Protein AF-A0A377CY24-F1 (afdb_monomer_lite)

Secondary structure (DSSP, 8-state):
--SHHHHHHHHHHHHHHHHHHHHHHHHHHHHHHHHHHHHHHHIIIIIHHHHHHHHHHHHHHTT---PPPP--TT-HHHHHHHHHHHHHHHHHHHHHHHHHHHHHHHHHHHHHHHHHHHHHHHHHHHHHHHHHHHHHHHHHHHHHHHHHHHHHHHHHHHHHT-GGGGGGHHHHHHHHHHHHHHHHHHHHHHHHHHHHTTSTT-----EEE-HHHHHHHHHHHHHHHHTTSS--------TTS-S-EEE----TT----------------PPPPP-

Sequence (275 aa):
MSCAISTGWHIWKKASARGQYSLLLLGIVSLCALILILWRVVYRSVTRPLAEQTQVLQRLLDGDIDSPFPETAGVRELDTIGRLMDAFRSSVHALNRHREQLAAQVKARTAELQELVIEHRQARAEAEKASQAKSAFLAAMSHEIRTPLYGILGTAQLLADNPALNAQRDDLRAITDSGESLLTILNDILDYSAIEAGGKNVSVSDEPFEPRPLLESTLQLMSGRVKGRPIRLATEIADDVPTALMGDPRPYSSGHYQPVEQRPAFHRRRVHYPA

pLDDT: mean 76.01, std 17.25, range [31.92, 98.0]

Foldseek 3Di:
DPPVVVVVVVVVVVVVVVVVVVVVVVVVVVVVVVVVVVCVCCCVPPVVVVVVVVVVVVCVVVVVLPDDDPPDPDDPVVVVVNVVSVVVSVVVVVVVVVVVVVVVVCVVVVVVVVVVVVVVVVVVVVVLVVLVVVLVVLVVVLVVVVVVLVVQLVVLVVLLPDPVCPVCNVVSVVSNVVSLVVNQVSVVVNVVSCVVNVVPPVDKAFDKDAVVVLVVVVVVVCVVVCVPPPDDDDDDDDPPDDRIDTTRSDDPRDDDDDDDDDDDDDDDDDDDDDD

Radius of gyration: 56.83 Å; chains: 1; bounding box: 126×52×156 Å

Organism: Escherichia coli (NCBI:txid562)

Structure (mmCIF, N/CA/C/O backbone):
data_AF-A0A377CY24-F1
#
_entry.id   AF-A0A377CY24-F1
#
loop_
_atom_site.group_PDB
_atom_site.id
_atom_site.type_symbol
_atom_site.label_atom_id
_atom_site.label_alt_id
_atom_site.label_comp_id
_atom_site.label_asym_id
_atom_site.label_entity_id
_atom_site.label_seq_id
_atom_site.pdbx_PDB_ins_code
_atom_site.Cartn_x
_atom_site.Cartn_y
_atom_site.Cartn_z
_atom_site.occupancy
_atom_site.B_iso_or_equiv
_atom_site.auth_seq_id
_atom_site.auth_comp_id
_atom_site.auth_asym_id
_atom_site.auth_atom_id
_atom_site.pdbx_PDB_model_num
ATOM 1 N N . MET A 1 1 ? 81.783 -40.573 -105.668 1.00 49.47 1 MET A N 1
ATOM 2 C CA . MET A 1 1 ? 81.007 -39.310 -105.747 1.00 49.47 1 MET A CA 1
ATOM 3 C C . MET A 1 1 ? 79.847 -39.226 -104.730 1.00 49.47 1 MET A C 1
ATOM 5 O O . MET A 1 1 ? 78.989 -38.376 -104.897 1.00 49.47 1 MET A O 1
ATOM 9 N N . SER A 1 2 ? 79.838 -40.003 -103.628 1.00 51.66 2 SER A N 1
ATOM 10 C CA . SER A 1 2 ? 78.723 -39.998 -102.645 1.00 51.66 2 SER A CA 1
ATOM 11 C C . SER A 1 2 ? 78.936 -39.148 -101.380 1.00 51.66 2 SER A C 1
ATOM 13 O O . SER A 1 2 ? 78.030 -39.056 -100.562 1.00 51.66 2 SER A O 1
ATOM 15 N N . CYS A 1 3 ? 80.096 -38.508 -101.185 1.00 53.47 3 CYS A N 1
ATOM 16 C CA . CYS A 1 3 ? 80.397 -37.810 -99.922 1.00 53.47 3 CYS A CA 1
ATOM 17 C C . CYS A 1 3 ? 79.882 -36.350 -99.872 1.00 53.47 3 CYS A C 1
ATOM 19 O O . CYS A 1 3 ? 79.531 -35.854 -98.807 1.00 53.47 3 CYS A O 1
ATOM 21 N N . ALA A 1 4 ? 79.751 -35.666 -101.018 1.00 55.91 4 ALA A N 1
ATOM 22 C CA . ALA A 1 4 ? 79.416 -34.233 -101.066 1.00 55.91 4 ALA A CA 1
ATOM 23 C C . ALA A 1 4 ? 77.917 -33.900 -100.882 1.00 55.91 4 ALA A C 1
ATOM 25 O O . ALA A 1 4 ? 77.571 -32.766 -100.567 1.00 55.91 4 ALA A O 1
ATOM 26 N N . ILE A 1 5 ? 77.015 -34.874 -101.048 1.00 56.84 5 ILE A N 1
ATOM 27 C CA . ILE A 1 5 ? 75.557 -34.655 -100.956 1.00 56.84 5 ILE A CA 1
ATOM 28 C C . ILE A 1 5 ? 75.068 -34.735 -99.492 1.00 56.84 5 ILE A C 1
ATOM 30 O O . ILE A 1 5 ? 74.112 -34.063 -99.108 1.00 56.84 5 ILE A O 1
ATOM 34 N N . SER A 1 6 ? 75.771 -35.486 -98.638 1.00 56.78 6 SER A N 1
ATOM 35 C CA . SER A 1 6 ? 75.432 -35.665 -97.216 1.00 56.78 6 SER A CA 1
ATOM 36 C C . SER A 1 6 ? 75.630 -34.385 -96.386 1.00 56.78 6 SER A C 1
ATOM 38 O O . SER A 1 6 ? 74.784 -34.012 -95.567 1.00 56.78 6 SER A O 1
ATOM 40 N N . THR A 1 7 ? 76.709 -33.641 -96.635 1.00 58.41 7 THR A N 1
ATOM 41 C CA . THR A 1 7 ? 77.035 -32.413 -95.892 1.00 58.41 7 THR A CA 1
ATOM 42 C C . THR A 1 7 ? 76.089 -31.254 -96.214 1.00 58.41 7 THR A C 1
ATOM 44 O O . THR A 1 7 ? 75.716 -30.511 -95.303 1.00 58.41 7 THR A O 1
ATOM 47 N N . GLY A 1 8 ? 75.615 -31.135 -97.460 1.00 58.34 8 GLY A N 1
ATOM 48 C CA . GLY A 1 8 ? 74.622 -30.126 -97.856 1.00 58.34 8 GLY A CA 1
ATOM 49 C C . GLY A 1 8 ? 73.272 -30.293 -97.146 1.00 58.34 8 GLY A C 1
ATOM 50 O O . GLY A 1 8 ? 72.694 -29.314 -96.668 1.00 58.34 8 GLY A O 1
ATOM 51 N N . TRP A 1 9 ? 72.816 -31.539 -96.973 1.00 58.41 9 TRP A N 1
ATOM 52 C CA . TRP A 1 9 ? 71.572 -31.860 -96.260 1.00 58.41 9 TRP A CA 1
ATOM 53 C C . TRP A 1 9 ? 71.638 -31.490 -94.766 1.00 58.41 9 TRP A C 1
ATOM 55 O O . TRP A 1 9 ? 70.668 -30.989 -94.188 1.00 58.41 9 TRP A O 1
ATOM 65 N N . HIS A 1 10 ? 72.795 -31.676 -94.124 1.00 60.88 10 HIS A N 1
ATOM 66 C CA . HIS A 1 10 ? 72.995 -31.307 -92.718 1.00 60.88 10 HIS A CA 1
ATOM 67 C C . HIS A 1 10 ? 73.044 -29.789 -92.481 1.00 60.88 10 HIS A C 1
ATOM 69 O O . HIS A 1 10 ? 72.600 -29.326 -91.426 1.00 60.88 10 HIS A O 1
ATOM 75 N N . ILE A 1 11 ? 73.542 -29.005 -93.441 1.00 63.22 11 ILE A N 1
ATOM 76 C CA . ILE A 1 11 ? 73.586 -27.536 -93.345 1.00 63.22 11 ILE A CA 1
ATOM 77 C C . ILE A 1 11 ? 72.181 -26.944 -93.536 1.00 63.22 11 ILE A C 1
ATOM 79 O O . ILE A 1 11 ? 71.775 -26.086 -92.750 1.00 63.22 11 ILE A O 1
ATOM 83 N N . TRP A 1 12 ? 71.399 -27.469 -94.486 1.00 60.62 12 TRP A N 1
ATOM 84 C CA . TRP A 1 12 ? 70.001 -27.068 -94.696 1.00 60.62 12 TRP A CA 1
ATOM 85 C C . TRP A 1 12 ? 69.102 -27.385 -93.491 1.00 60.62 12 TRP A C 1
ATOM 87 O O . TRP A 1 12 ? 68.337 -26.523 -93.052 1.00 60.62 12 TRP A O 1
ATOM 97 N N . LYS A 1 13 ? 69.257 -28.562 -92.863 1.00 63.78 13 LYS A N 1
ATOM 98 C CA . LYS A 1 13 ? 68.549 -28.888 -91.609 1.00 63.78 13 LYS A CA 1
ATOM 99 C C . LYS A 1 13 ? 68.923 -27.953 -90.453 1.00 63.78 13 LYS A C 1
ATOM 101 O O . LYS A 1 13 ? 68.047 -27.532 -89.702 1.00 63.78 13 LYS A O 1
ATOM 106 N N . LYS A 1 14 ? 70.204 -27.589 -90.312 1.00 64.44 14 LYS A N 1
ATOM 107 C CA . LYS A 1 14 ? 70.659 -26.658 -89.260 1.00 64.44 14 LYS A CA 1
ATOM 108 C C . LYS A 1 14 ? 70.181 -25.220 -89.492 1.00 64.44 14 LYS A C 1
ATOM 110 O O . LYS A 1 14 ? 69.932 -24.520 -88.514 1.00 64.44 14 LYS A O 1
ATOM 115 N N . ALA A 1 15 ? 70.049 -24.779 -90.742 1.00 66.00 15 ALA A N 1
ATOM 116 C CA . ALA A 1 15 ? 69.530 -23.451 -91.076 1.00 66.00 15 ALA A CA 1
ATOM 117 C C . ALA A 1 15 ? 68.015 -23.345 -90.819 1.00 66.00 15 ALA A C 1
ATOM 119 O O . ALA A 1 15 ? 67.573 -22.406 -90.158 1.00 66.00 15 ALA A O 1
ATOM 120 N N . SER A 1 16 ? 67.239 -24.352 -91.240 1.00 68.75 16 SER A N 1
ATOM 121 C CA . SER A 1 16 ? 65.793 -24.426 -90.978 1.00 68.75 16 SER A CA 1
ATOM 122 C C . SER A 1 16 ? 65.472 -24.508 -89.482 1.00 68.75 16 SER A C 1
ATOM 124 O O . SER A 1 16 ? 64.524 -23.875 -89.025 1.00 68.75 16 SER A O 1
ATOM 126 N N . ALA A 1 17 ? 66.275 -25.242 -88.703 1.00 71.75 17 ALA A N 1
ATOM 127 C CA . ALA A 1 17 ? 66.073 -25.360 -87.260 1.00 71.75 17 ALA A CA 1
ATOM 128 C C . ALA A 1 17 ? 66.220 -24.006 -86.543 1.00 71.75 17 ALA A C 1
ATOM 130 O O . ALA A 1 17 ? 65.400 -23.668 -85.694 1.00 71.75 17 ALA A O 1
ATOM 131 N N . ARG A 1 18 ? 67.214 -23.184 -86.917 1.00 76.00 18 ARG A N 1
ATOM 132 C CA . ARG A 1 18 ? 67.414 -21.854 -86.308 1.00 76.00 18 ARG A CA 1
ATOM 133 C C . ARG A 1 18 ? 66.247 -20.899 -86.572 1.00 76.00 18 ARG A C 1
ATOM 135 O O . ARG A 1 18 ? 65.855 -20.183 -85.658 1.00 76.00 18 ARG A O 1
ATOM 142 N N . GLY A 1 19 ? 65.684 -20.914 -87.784 1.00 80.31 19 GLY A N 1
ATOM 143 C CA . GLY A 1 19 ? 64.509 -20.100 -88.125 1.00 80.31 19 GLY A CA 1
ATOM 144 C C . GLY A 1 19 ? 63.239 -20.532 -87.386 1.00 80.31 19 GLY A C 1
ATOM 145 O O . GLY A 1 19 ? 62.392 -19.707 -87.055 1.00 80.31 19 GLY A O 1
ATOM 146 N N . GLN A 1 20 ? 63.121 -21.820 -87.061 1.00 85.81 20 GLN A N 1
ATOM 147 C CA . GLN A 1 20 ? 61.990 -22.329 -86.291 1.00 85.81 20 GLN A CA 1
ATOM 148 C C . GLN A 1 20 ? 62.068 -21.913 -84.812 1.00 85.81 20 GLN A C 1
ATOM 150 O O . GLN A 1 20 ? 61.053 -21.529 -84.233 1.00 85.81 20 GLN A O 1
ATOM 155 N N . TYR A 1 21 ? 63.265 -21.903 -84.211 1.00 86.69 21 TYR A N 1
ATOM 156 C CA . TYR A 1 21 ? 63.440 -21.437 -82.829 1.00 86.69 21 TYR A CA 1
ATOM 157 C C . TYR A 1 21 ? 63.160 -19.936 -82.656 1.00 86.69 21 TYR A C 1
ATOM 159 O O . TYR A 1 21 ? 62.596 -19.551 -81.633 1.00 86.69 21 TYR A O 1
ATOM 167 N N . SER A 1 22 ? 63.493 -19.085 -83.635 1.00 85.75 22 SER A N 1
ATOM 168 C CA . SER A 1 22 ? 63.216 -17.642 -83.538 1.00 85.75 22 SER A CA 1
ATOM 169 C C . SER A 1 22 ? 61.718 -17.316 -83.601 1.00 85.75 22 SER A C 1
ATOM 171 O O . SER A 1 22 ? 61.259 -16.455 -82.850 1.00 85.75 22 SER A O 1
ATOM 173 N N . LEU A 1 23 ? 60.941 -18.033 -84.422 1.00 89.62 23 LEU A N 1
ATOM 174 C CA . LEU A 1 23 ? 59.478 -17.890 -84.481 1.00 89.62 23 LEU A CA 1
ATOM 175 C C . LEU A 1 23 ? 58.801 -18.332 -83.178 1.00 89.62 23 LEU A C 1
ATOM 177 O O . LEU A 1 23 ? 57.914 -17.638 -82.680 1.00 89.62 23 LEU A O 1
ATOM 181 N N . LEU A 1 24 ? 59.247 -19.451 -82.598 1.00 92.38 24 LEU A N 1
ATOM 182 C CA . LEU A 1 24 ? 58.742 -19.920 -81.305 1.00 92.38 24 LEU A CA 1
ATOM 183 C C . LEU A 1 24 ? 59.054 -18.921 -80.185 1.00 92.38 24 LEU A C 1
ATOM 185 O O . LEU A 1 24 ? 58.180 -18.616 -79.377 1.00 92.38 24 LEU A O 1
ATOM 189 N N . LEU A 1 25 ? 60.269 -18.363 -80.166 1.00 92.00 25 LEU A N 1
ATOM 190 C CA . LEU A 1 25 ? 60.673 -17.382 -79.159 1.00 92.00 25 LEU A CA 1
ATOM 191 C C . LEU A 1 25 ? 59.833 -16.100 -79.257 1.00 92.00 25 LEU A C 1
ATOM 193 O O . LEU A 1 25 ? 59.343 -15.615 -78.239 1.00 92.00 25 LEU A O 1
ATOM 197 N N . LEU A 1 26 ? 59.593 -15.589 -80.468 1.00 94.25 26 LEU A N 1
ATOM 198 C CA . LEU A 1 26 ? 58.762 -14.399 -80.679 1.00 94.25 26 LEU A CA 1
ATOM 199 C C . LEU A 1 26 ? 57.293 -14.635 -80.285 1.00 94.25 26 LEU A C 1
ATOM 201 O O . LEU A 1 26 ? 56.678 -13.767 -79.663 1.00 94.25 26 LEU A O 1
ATOM 205 N N . GLY A 1 27 ? 56.755 -15.825 -80.574 1.00 93.44 27 GLY A N 1
ATOM 206 C CA . GLY A 1 27 ? 55.415 -16.227 -80.139 1.00 93.44 27 GLY A CA 1
ATOM 207 C C . GLY A 1 27 ? 55.278 -16.283 -78.615 1.00 93.44 27 GLY A C 1
ATOM 208 O O . GLY A 1 27 ? 54.319 -15.744 -78.063 1.00 93.44 27 GLY A O 1
ATOM 209 N N . ILE A 1 28 ? 56.268 -16.856 -77.923 1.00 95.38 28 ILE A N 1
ATOM 210 C CA . ILE A 1 28 ? 56.294 -16.911 -76.453 1.00 95.38 28 ILE A CA 1
ATOM 211 C C . ILE A 1 28 ? 56.375 -15.500 -75.859 1.00 95.38 28 ILE A C 1
ATOM 213 O O . ILE A 1 28 ? 55.632 -15.188 -74.931 1.00 95.38 28 ILE A O 1
ATOM 217 N N . VAL A 1 29 ? 57.222 -14.624 -76.408 1.00 95.25 29 VAL A N 1
ATOM 218 C CA . VAL A 1 29 ? 57.342 -13.234 -75.932 1.00 95.25 29 VAL A CA 1
ATOM 219 C C . VAL A 1 29 ? 56.027 -12.471 -76.107 1.00 95.25 29 VAL A C 1
ATOM 221 O O . VAL A 1 29 ? 55.597 -11.786 -75.179 1.00 95.25 29 VAL A O 1
ATOM 224 N N . SER A 1 30 ? 55.354 -12.618 -77.252 1.00 92.69 30 SER A N 1
ATOM 225 C CA . SER A 1 30 ? 54.047 -11.996 -77.501 1.00 92.69 30 SER A CA 1
ATOM 226 C C . SER A 1 30 ? 52.968 -12.511 -76.541 1.00 92.69 30 SER A C 1
ATOM 228 O O . SER A 1 30 ? 52.235 -11.707 -75.961 1.00 92.69 30 SER A O 1
ATOM 230 N N . LEU A 1 31 ? 52.919 -13.826 -76.301 1.00 95.69 31 LEU A N 1
ATOM 231 C CA . LEU A 1 31 ? 51.989 -14.442 -75.352 1.00 95.69 31 LEU A CA 1
ATOM 232 C C . LEU A 1 31 ? 52.229 -13.931 -73.924 1.00 95.69 31 LEU A C 1
ATOM 234 O O . LEU A 1 31 ? 51.286 -13.520 -73.250 1.00 95.69 31 LEU A O 1
ATOM 238 N N . CYS A 1 32 ? 53.488 -13.890 -73.482 1.00 96.00 32 CYS A N 1
ATOM 239 C CA . CYS A 1 32 ? 53.862 -13.360 -72.172 1.00 96.00 32 CYS A CA 1
ATOM 240 C C . CYS A 1 32 ? 53.497 -11.877 -72.029 1.00 96.00 32 CYS A C 1
ATOM 242 O O . CYS A 1 32 ? 52.975 -11.476 -70.990 1.00 96.00 32 CYS A O 1
ATOM 244 N N . ALA A 1 33 ? 53.719 -11.063 -73.064 1.00 94.62 33 ALA A N 1
ATOM 245 C CA . ALA A 1 33 ? 53.333 -9.653 -73.058 1.00 94.62 33 ALA A CA 1
ATOM 246 C C . ALA A 1 33 ? 51.811 -9.482 -72.946 1.00 94.62 33 ALA A C 1
ATOM 248 O O . ALA A 1 33 ? 51.342 -8.655 -72.165 1.00 94.62 33 ALA A O 1
ATOM 249 N N . LEU A 1 34 ? 51.036 -10.295 -73.666 1.00 94.44 34 LEU A N 1
ATOM 250 C CA . LEU A 1 34 ? 49.575 -10.254 -73.626 1.00 94.44 34 LEU A CA 1
ATOM 251 C C . LEU A 1 34 ? 49.040 -10.693 -72.257 1.00 94.44 34 LEU A C 1
ATOM 253 O O . LEU A 1 34 ? 48.166 -10.026 -71.707 1.00 94.44 34 LEU A O 1
ATOM 257 N N . ILE A 1 35 ? 49.626 -11.737 -71.660 1.00 93.94 35 ILE A N 1
ATOM 258 C CA . ILE A 1 35 ? 49.323 -12.165 -70.286 1.00 93.94 35 ILE A CA 1
ATOM 259 C C . ILE A 1 35 ? 49.662 -11.056 -69.284 1.00 93.94 35 ILE A C 1
ATOM 261 O O . ILE A 1 35 ? 48.860 -10.788 -68.395 1.00 93.94 35 ILE A O 1
ATOM 265 N N . LEU A 1 36 ? 50.801 -10.371 -69.427 1.00 93.31 36 LEU A N 1
ATOM 266 C CA . LEU A 1 36 ? 51.186 -9.262 -68.546 1.00 93.31 36 LEU A CA 1
ATOM 267 C C . LEU A 1 36 ? 50.248 -8.060 -68.673 1.00 93.31 36 LEU A C 1
ATOM 269 O O . LEU A 1 36 ? 49.896 -7.455 -67.661 1.00 93.31 36 LEU A O 1
ATOM 273 N N . ILE A 1 37 ? 49.831 -7.713 -69.892 1.00 92.50 37 ILE A N 1
ATOM 274 C CA . ILE A 1 37 ? 48.859 -6.640 -70.136 1.00 92.50 37 ILE A CA 1
ATOM 275 C C . ILE A 1 37 ? 47.510 -7.020 -69.523 1.00 92.50 37 ILE A C 1
ATOM 277 O O . ILE A 1 37 ? 46.944 -6.222 -68.777 1.00 92.50 37 ILE A O 1
ATOM 281 N N . LEU A 1 38 ? 47.030 -8.241 -69.777 1.00 90.94 38 LEU A N 1
ATOM 282 C CA . LEU A 1 38 ? 45.776 -8.747 -69.222 1.00 90.94 38 LEU A CA 1
ATOM 283 C C . LEU A 1 38 ? 45.825 -8.773 -67.689 1.00 90.94 38 LEU A C 1
ATOM 285 O O . LEU A 1 38 ? 44.925 -8.243 -67.044 1.00 90.94 38 LEU A O 1
ATOM 289 N N . TRP A 1 39 ? 46.903 -9.305 -67.104 1.00 90.75 39 TRP A N 1
ATOM 290 C CA . TRP A 1 39 ? 47.132 -9.312 -65.660 1.00 90.75 39 TRP A CA 1
ATOM 291 C C . TRP A 1 39 ? 47.143 -7.894 -65.101 1.00 90.75 39 TRP A C 1
ATOM 293 O O . TRP A 1 39 ? 46.442 -7.6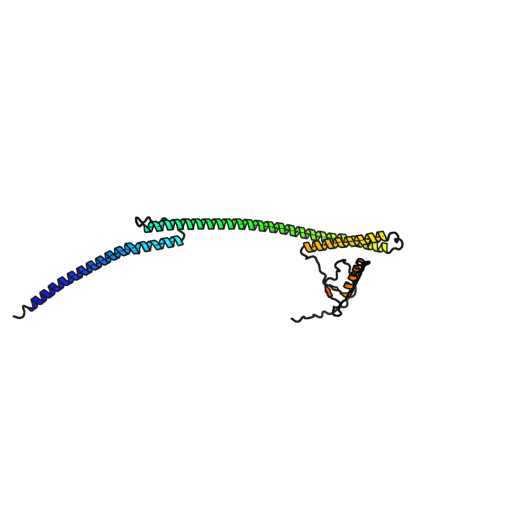18 -64.136 1.00 90.75 39 TRP A O 1
ATOM 303 N N . ARG A 1 40 ? 47.859 -6.959 -65.737 1.00 89.12 40 ARG A N 1
ATOM 304 C CA . ARG A 1 40 ? 47.921 -5.560 -65.298 1.00 89.12 40 ARG A CA 1
ATOM 305 C C . ARG A 1 40 ? 46.553 -4.883 -65.346 1.00 89.12 40 ARG A C 1
ATOM 307 O O . ARG A 1 40 ? 46.239 -4.144 -64.416 1.00 89.12 40 ARG A O 1
ATOM 314 N N . VAL A 1 41 ? 45.766 -5.113 -66.399 1.00 87.31 41 VAL A N 1
ATOM 315 C CA . VAL A 1 41 ? 44.415 -4.548 -66.551 1.00 87.31 41 VAL A CA 1
ATOM 316 C C . VAL A 1 41 ? 43.480 -5.134 -65.500 1.00 87.31 41 VAL A C 1
ATOM 318 O O . VAL A 1 41 ? 42.927 -4.366 -64.722 1.00 87.31 41 VAL A O 1
ATOM 321 N N . VAL A 1 42 ? 43.380 -6.463 -65.406 1.00 82.50 42 VAL A N 1
ATOM 322 C CA . VAL A 1 42 ? 42.488 -7.160 -64.460 1.00 82.50 42 VAL A CA 1
ATOM 323 C C . VAL A 1 42 ? 42.867 -6.862 -63.008 1.00 82.50 42 VAL A C 1
ATOM 325 O O . VAL A 1 42 ? 41.999 -6.569 -62.185 1.00 82.50 42 VAL A O 1
ATOM 328 N N . TYR A 1 43 ? 44.165 -6.860 -62.690 1.00 80.00 43 TYR A N 1
ATOM 329 C CA . TYR A 1 43 ? 44.658 -6.547 -61.349 1.00 80.00 43 TYR A CA 1
ATOM 330 C C . TYR A 1 43 ? 44.344 -5.097 -60.950 1.00 80.00 43 TYR A C 1
ATOM 332 O O . TYR A 1 43 ? 43.932 -4.840 -59.816 1.00 80.00 43 TYR A O 1
ATOM 340 N N . ARG A 1 44 ? 44.477 -4.132 -61.878 1.00 77.38 44 ARG A N 1
ATOM 341 C CA . ARG A 1 44 ? 44.094 -2.732 -61.612 1.00 77.38 44 ARG A CA 1
ATOM 342 C C . ARG A 1 44 ? 42.585 -2.519 -61.563 1.00 77.38 44 ARG A C 1
ATOM 344 O O . ARG A 1 44 ? 42.151 -1.697 -60.764 1.00 77.38 44 ARG A O 1
ATOM 351 N N . SER A 1 45 ? 41.815 -3.181 -62.425 1.00 74.31 45 SER A N 1
ATOM 352 C CA . SER A 1 45 ? 40.389 -2.890 -62.602 1.00 74.31 45 SER A CA 1
ATOM 353 C C . SER A 1 45 ? 39.491 -3.642 -61.626 1.00 74.31 45 SER A C 1
ATOM 355 O O . SER A 1 45 ? 38.416 -3.145 -61.319 1.00 74.31 45 SER A O 1
ATOM 357 N N . VAL A 1 46 ? 39.906 -4.821 -61.147 1.00 73.25 46 VAL A N 1
ATOM 358 C CA . VAL A 1 46 ? 39.067 -5.691 -60.303 1.00 73.25 46 VAL A CA 1
ATOM 359 C C . VAL A 1 46 ? 39.665 -5.870 -58.913 1.00 73.25 46 VAL A C 1
ATOM 361 O O . VAL A 1 46 ? 38.990 -5.644 -57.913 1.00 73.25 46 VAL A O 1
ATOM 364 N N . THR A 1 47 ? 40.942 -6.245 -58.824 1.00 72.12 47 THR A N 1
ATOM 365 C CA . THR A 1 47 ? 41.544 -6.652 -57.543 1.00 72.12 47 THR A CA 1
ATOM 366 C C . THR A 1 47 ? 41.786 -5.469 -56.607 1.00 72.1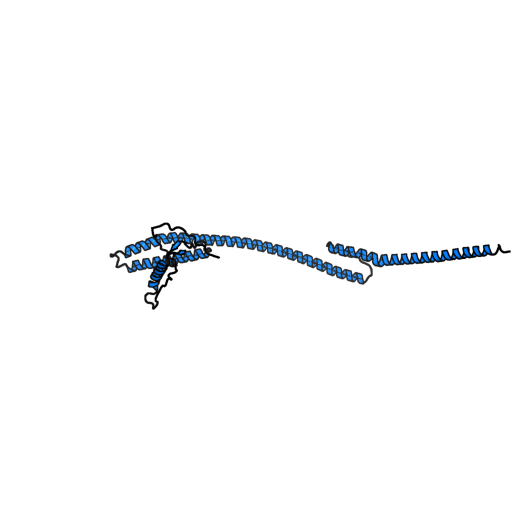2 47 THR A C 1
ATOM 368 O O . THR A 1 47 ? 41.503 -5.561 -55.414 1.00 72.12 47 THR A O 1
ATOM 371 N N . ARG A 1 48 ? 42.266 -4.338 -57.138 1.00 65.31 48 ARG A N 1
ATOM 372 C CA . ARG A 1 48 ? 42.509 -3.127 -56.341 1.00 65.31 48 ARG A CA 1
ATOM 373 C C . ARG A 1 48 ? 41.230 -2.519 -55.728 1.00 65.31 48 ARG A C 1
ATOM 375 O O . ARG A 1 48 ? 41.247 -2.281 -54.524 1.00 65.31 48 ARG A O 1
ATOM 382 N N . PRO A 1 49 ? 40.124 -2.311 -56.474 1.00 61.62 49 PRO A N 1
ATOM 383 C CA . PRO A 1 49 ? 38.915 -1.732 -55.885 1.00 61.62 49 PRO A CA 1
ATOM 384 C C . PRO A 1 49 ? 38.211 -2.669 -54.891 1.00 61.62 49 PRO A C 1
ATOM 386 O O . PRO A 1 49 ? 37.633 -2.189 -53.923 1.00 61.62 49 PRO A O 1
ATOM 389 N N . LEU A 1 50 ? 38.298 -3.995 -55.061 1.00 60.47 50 LEU A N 1
ATOM 390 C CA . LEU A 1 50 ? 37.717 -4.945 -54.100 1.00 60.47 50 LEU A CA 1
ATOM 391 C C . LEU A 1 50 ? 38.472 -4.970 -52.760 1.00 60.47 50 LEU A C 1
ATOM 393 O O . LEU A 1 50 ? 37.846 -5.123 -51.715 1.00 60.47 50 LEU A O 1
ATOM 397 N N . ALA A 1 51 ? 39.795 -4.771 -52.775 1.00 62.06 51 ALA A N 1
ATOM 398 C CA . ALA A 1 51 ? 40.608 -4.701 -51.557 1.00 62.06 51 ALA A CA 1
ATOM 399 C C . ALA A 1 51 ? 40.372 -3.410 -50.745 1.00 62.06 51 ALA A C 1
ATOM 401 O O . ALA A 1 51 ? 40.520 -3.412 -49.524 1.00 62.06 51 ALA A O 1
ATOM 402 N N . GLU A 1 52 ? 39.982 -2.314 -51.404 1.00 59.53 52 GLU A N 1
ATOM 403 C CA . GLU A 1 52 ? 39.643 -1.047 -50.736 1.00 59.53 52 GLU A CA 1
ATOM 404 C C . GLU A 1 52 ? 38.239 -1.086 -50.091 1.00 59.53 52 GLU A C 1
ATOM 406 O O . GLU A 1 52 ? 38.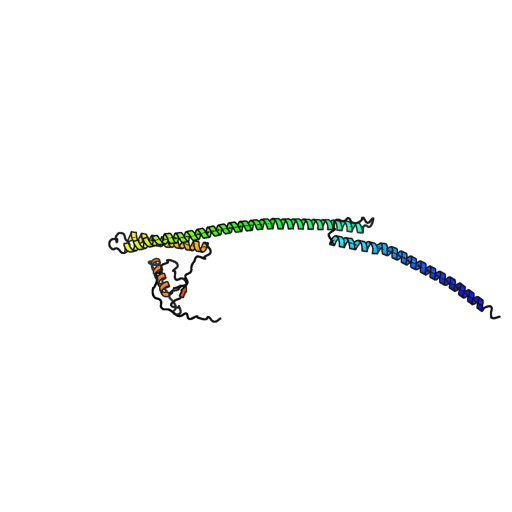006 -0.418 -49.082 1.00 59.53 52 GLU A O 1
ATOM 411 N N . GLN A 1 53 ? 37.318 -1.927 -50.582 1.00 53.41 53 GLN A N 1
ATOM 412 C CA . GLN A 1 53 ? 35.938 -1.993 -50.072 1.00 53.41 53 GLN A CA 1
ATOM 413 C C . GLN A 1 53 ? 35.769 -2.775 -48.757 1.00 53.41 53 GLN A C 1
ATOM 415 O O . GLN A 1 53 ? 34.853 -2.478 -47.989 1.00 53.41 53 GLN A O 1
ATOM 420 N N . THR A 1 54 ? 36.661 -3.714 -48.422 1.00 59.16 54 THR A N 1
ATOM 421 C CA . THR A 1 54 ? 36.588 -4.444 -47.139 1.00 59.16 54 THR A CA 1
ATOM 422 C C . THR A 1 54 ? 36.930 -3.569 -45.930 1.00 59.16 54 THR A C 1
ATOM 424 O O . THR A 1 54 ? 36.404 -3.797 -44.843 1.00 59.16 54 THR A O 1
ATOM 427 N N . GLN A 1 55 ? 37.755 -2.532 -46.110 1.00 63.00 55 GLN A N 1
ATOM 428 C CA . GLN A 1 55 ? 38.163 -1.645 -45.014 1.00 63.00 55 GLN A CA 1
ATOM 429 C C . GLN A 1 55 ? 37.065 -0.667 -44.595 1.00 63.00 55 GLN A C 1
ATOM 431 O O . GLN A 1 55 ? 36.956 -0.355 -43.417 1.00 63.00 55 GLN A O 1
ATOM 436 N N . VAL A 1 56 ? 36.229 -0.207 -45.526 1.00 61.34 56 VAL A N 1
ATOM 437 C CA . VAL A 1 56 ? 35.098 0.677 -45.209 1.00 61.34 56 VAL A CA 1
ATOM 438 C C . VAL A 1 56 ? 34.050 -0.069 -44.384 1.00 61.34 56 VAL A C 1
ATOM 440 O O . VAL A 1 56 ? 33.574 0.454 -43.383 1.00 61.34 56 VAL A O 1
ATOM 443 N N . LEU A 1 57 ? 33.725 -1.311 -44.760 1.00 58.09 57 LEU A N 1
ATOM 444 C CA . LEU A 1 57 ? 32.755 -2.118 -44.018 1.00 58.09 57 LEU A CA 1
ATOM 445 C C . LEU A 1 57 ? 33.267 -2.475 -42.613 1.00 58.09 57 LEU A C 1
ATOM 447 O O . LEU A 1 57 ? 32.491 -2.456 -41.665 1.00 58.09 57 LEU A O 1
ATOM 451 N N . GLN A 1 58 ? 34.570 -2.738 -42.464 1.00 64.31 58 GLN A N 1
ATOM 452 C CA . GLN A 1 58 ? 35.187 -2.935 -41.148 1.00 64.31 58 GLN A CA 1
ATOM 453 C C . GLN A 1 58 ? 35.213 -1.649 -40.312 1.00 64.31 58 GLN A C 1
ATOM 455 O O . GLN A 1 58 ? 34.852 -1.698 -39.145 1.00 64.31 58 GLN A O 1
ATOM 460 N N . ARG A 1 59 ? 35.522 -0.486 -40.899 1.00 61.75 59 ARG A N 1
ATOM 461 C CA . ARG A 1 59 ? 35.470 0.809 -40.189 1.00 61.75 59 ARG A CA 1
ATOM 462 C C . ARG A 1 59 ? 34.057 1.184 -39.741 1.00 61.75 59 ARG A C 1
ATOM 464 O O . ARG A 1 59 ? 33.882 1.707 -38.646 1.00 61.75 59 ARG A O 1
ATOM 471 N N . LEU A 1 60 ? 33.046 0.847 -40.543 1.00 59.66 60 LEU A N 1
ATOM 472 C CA . LEU A 1 60 ? 31.635 0.997 -40.176 1.00 59.66 60 LEU A CA 1
ATOM 473 C C . LEU A 1 60 ? 31.219 0.042 -39.047 1.00 59.66 60 LEU A C 1
ATOM 475 O O . LEU A 1 60 ? 30.413 0.424 -38.201 1.00 59.66 60 LEU A O 1
ATOM 479 N N . LEU A 1 61 ? 31.769 -1.176 -39.014 1.00 60.16 61 LEU A N 1
ATOM 480 C CA . LEU A 1 61 ? 31.580 -2.117 -37.903 1.00 60.16 61 LEU A CA 1
ATOM 481 C C . LEU A 1 61 ? 32.309 -1.663 -36.625 1.00 60.16 61 LEU A C 1
ATOM 483 O O . LEU A 1 61 ? 31.806 -1.915 -35.533 1.00 60.16 61 LEU A O 1
ATOM 487 N N . ASP A 1 62 ? 33.420 -0.936 -36.764 1.00 68.12 62 ASP A N 1
ATOM 488 C CA . ASP A 1 62 ? 34.193 -0.342 -35.663 1.00 68.12 62 ASP A CA 1
ATOM 489 C C . ASP A 1 62 ? 33.656 1.033 -35.201 1.00 68.12 62 ASP A C 1
ATOM 491 O O . ASP A 1 62 ? 34.202 1.640 -34.280 1.00 68.12 62 ASP A O 1
ATOM 495 N N . GLY A 1 63 ? 32.561 1.525 -35.795 1.00 58.56 63 GLY A N 1
ATOM 496 C CA . GLY A 1 63 ? 31.880 2.757 -35.378 1.00 58.56 63 GLY A CA 1
ATOM 497 C C . GLY A 1 63 ? 32.458 4.063 -35.941 1.00 58.56 63 GLY A C 1
ATOM 498 O O . GLY A 1 63 ? 31.982 5.133 -35.563 1.00 58.56 63 GLY A O 1
ATOM 499 N N . ASP A 1 64 ? 33.425 4.007 -36.861 1.00 64.62 64 ASP A N 1
ATOM 500 C CA . ASP A 1 64 ? 33.952 5.182 -37.572 1.00 64.62 64 ASP A CA 1
ATOM 501 C C . ASP A 1 64 ? 33.068 5.510 -38.782 1.00 64.62 64 ASP A C 1
ATOM 503 O O . ASP A 1 64 ? 33.333 5.122 -39.922 1.00 64.62 64 ASP A O 1
ATOM 507 N N . ILE A 1 65 ? 31.952 6.185 -38.511 1.00 62.53 65 ILE A N 1
ATOM 508 C CA . ILE A 1 65 ? 30.958 6.532 -39.533 1.00 62.53 65 ILE A CA 1
ATOM 509 C C . ILE A 1 65 ? 31.326 7.842 -40.238 1.00 62.53 65 ILE A C 1
ATOM 511 O O . ILE A 1 65 ? 30.866 8.064 -41.352 1.00 62.53 65 ILE A O 1
ATOM 515 N N . ASP A 1 66 ? 32.146 8.706 -39.638 1.00 64.81 66 ASP A N 1
ATOM 516 C CA . ASP A 1 66 ? 32.338 10.095 -40.085 1.00 64.81 66 ASP A CA 1
ATOM 517 C C . ASP A 1 66 ? 33.468 10.291 -41.108 1.00 64.81 66 ASP A C 1
ATOM 519 O O . ASP A 1 66 ? 33.617 11.386 -41.657 1.00 64.81 66 ASP A O 1
ATOM 523 N N . SER A 1 67 ? 34.248 9.253 -41.428 1.00 61.41 67 SER A N 1
ATOM 524 C CA . SER A 1 67 ? 35.330 9.383 -42.405 1.00 61.41 67 SER A CA 1
ATOM 525 C C . SER A 1 67 ? 34.796 9.635 -43.838 1.00 61.41 67 SER A C 1
ATOM 527 O O . SER A 1 67 ? 33.915 8.912 -44.324 1.00 61.41 67 SER A O 1
ATOM 529 N N . PRO A 1 68 ? 35.282 10.678 -44.549 1.00 58.72 68 PRO A N 1
ATOM 530 C CA . PRO A 1 68 ? 34.884 10.948 -45.930 1.00 58.72 68 PRO A CA 1
ATOM 531 C C . PRO A 1 68 ? 35.339 9.828 -46.869 1.00 58.72 68 PRO A C 1
ATOM 533 O O . PRO A 1 68 ? 36.481 9.369 -46.795 1.00 58.72 68 PRO A O 1
ATOM 536 N N . PHE A 1 69 ? 34.469 9.417 -47.793 1.00 57.16 69 PHE A N 1
ATOM 537 C CA . PHE A 1 69 ? 34.879 8.529 -48.878 1.00 57.16 69 PHE A CA 1
ATOM 538 C C . PHE A 1 69 ? 35.810 9.284 -49.837 1.00 57.16 69 PHE A C 1
ATOM 540 O O . PHE A 1 69 ? 35.534 10.442 -50.154 1.00 57.16 69 PHE A O 1
ATOM 547 N N . PRO A 1 70 ? 36.901 8.664 -50.323 1.00 58.19 70 PRO A N 1
ATOM 548 C CA . PRO A 1 70 ? 37.733 9.288 -51.341 1.00 58.19 70 PRO A CA 1
ATOM 549 C C . PRO A 1 70 ? 36.894 9.549 -52.600 1.00 58.19 70 PRO A C 1
ATOM 551 O O . PRO A 1 70 ? 36.267 8.629 -53.123 1.00 58.19 70 PRO A O 1
ATOM 554 N N . GLU A 1 71 ? 36.884 10.797 -53.083 1.00 55.69 71 GLU A N 1
ATOM 555 C CA . GLU A 1 71 ? 36.254 11.185 -54.350 1.00 55.69 71 GLU A CA 1
ATOM 556 C C . GLU A 1 71 ? 36.889 10.400 -55.502 1.00 55.69 71 GLU A C 1
ATOM 558 O O . GLU A 1 71 ? 37.942 10.736 -56.048 1.00 55.69 71 GLU A O 1
ATOM 563 N N . THR A 1 72 ? 36.253 9.304 -55.886 1.00 55.22 72 THR A N 1
ATOM 564 C CA . THR A 1 72 ? 36.633 8.545 -57.069 1.00 55.22 72 THR A CA 1
ATOM 565 C C . THR A 1 72 ? 36.094 9.258 -58.299 1.00 55.22 72 THR A C 1
ATOM 567 O O . THR A 1 72 ? 34.903 9.197 -58.607 1.00 55.22 72 THR A O 1
ATOM 570 N N . ALA A 1 73 ? 36.989 9.948 -58.999 1.00 47.94 73 ALA A N 1
ATOM 571 C CA . ALA A 1 73 ? 36.699 10.656 -60.234 1.00 47.94 73 ALA A CA 1
ATOM 572 C C . ALA A 1 73 ? 36.032 9.740 -61.288 1.00 47.94 73 ALA A C 1
ATOM 574 O O . ALA A 1 73 ? 36.674 8.860 -61.859 1.00 47.94 73 ALA A O 1
ATOM 575 N N . GLY A 1 74 ? 34.750 9.990 -61.586 1.00 51.94 74 GLY A N 1
ATOM 576 C CA . GLY A 1 74 ? 34.169 9.731 -62.911 1.00 51.94 74 GLY A CA 1
ATOM 577 C C . GLY A 1 74 ? 33.326 8.468 -63.135 1.00 51.94 74 GLY A C 1
ATOM 578 O O . GLY A 1 74 ? 32.959 8.226 -64.283 1.00 51.94 74 GLY A O 1
ATOM 579 N N . VAL A 1 75 ? 32.971 7.683 -62.111 1.00 58.38 75 VAL A N 1
ATOM 580 C CA . VAL A 1 75 ? 32.099 6.496 -62.279 1.00 58.38 75 VAL A CA 1
ATOM 581 C C . VAL A 1 75 ? 30.711 6.772 -61.685 1.00 58.38 75 VAL A C 1
ATOM 583 O O . VAL A 1 75 ? 30.573 6.971 -60.479 1.00 58.38 75 VAL A O 1
ATOM 586 N N . ARG A 1 76 ? 29.672 6.811 -62.533 1.00 59.88 76 ARG A N 1
ATOM 587 C CA . ARG A 1 76 ? 28.290 7.223 -62.191 1.00 59.88 76 ARG A CA 1
ATOM 588 C C . ARG A 1 76 ? 27.640 6.296 -61.145 1.00 59.88 76 ARG A C 1
ATOM 590 O O . ARG A 1 76 ? 26.795 6.717 -60.355 1.00 59.88 76 ARG A O 1
ATOM 597 N N . GLU A 1 77 ? 28.076 5.044 -61.106 1.00 63.28 77 GLU A N 1
ATOM 598 C CA . GLU A 1 77 ? 27.667 4.008 -60.157 1.00 63.28 77 GLU A CA 1
ATOM 599 C C . GLU A 1 77 ? 28.207 4.266 -58.738 1.00 63.28 77 GLU A C 1
ATOM 601 O O . GLU A 1 77 ? 27.554 3.921 -57.754 1.00 63.28 77 GLU A O 1
ATOM 606 N N . LEU A 1 78 ? 29.362 4.924 -58.614 1.00 63.94 78 LEU A N 1
ATOM 607 C CA . LEU A 1 78 ? 30.054 5.128 -57.338 1.00 63.94 78 LEU A CA 1
ATOM 608 C C . LEU A 1 78 ? 29.490 6.329 -56.554 1.00 63.94 78 LEU A C 1
ATOM 610 O O . LEU A 1 78 ? 29.403 6.297 -55.329 1.00 63.94 78 LEU A O 1
ATOM 614 N N . ASP A 1 79 ? 28.971 7.325 -57.272 1.00 68.12 79 ASP A N 1
ATOM 615 C CA . ASP A 1 79 ? 28.222 8.468 -56.730 1.00 68.12 79 ASP A CA 1
ATOM 616 C C . ASP A 1 79 ? 26.867 8.053 -56.106 1.00 68.12 79 ASP A C 1
ATOM 618 O O . ASP A 1 79 ? 26.425 8.580 -55.083 1.00 68.12 79 ASP A O 1
ATOM 622 N N . THR A 1 80 ? 26.220 7.023 -56.664 1.00 77.62 80 THR A N 1
ATOM 623 C CA . THR A 1 80 ? 24.981 6.458 -56.093 1.00 77.62 80 THR A CA 1
ATOM 624 C C . THR A 1 80 ? 25.237 5.774 -54.749 1.00 77.62 80 THR A C 1
ATOM 626 O O . THR A 1 80 ? 24.432 5.907 -53.825 1.00 77.62 80 THR A O 1
ATOM 629 N N . ILE A 1 81 ? 26.376 5.089 -54.616 1.00 74.88 81 ILE A N 1
ATOM 630 C CA . ILE A 1 81 ? 26.803 4.465 -53.358 1.00 74.88 81 ILE A CA 1
ATOM 631 C C . ILE A 1 81 ? 27.130 5.540 -52.314 1.00 74.88 81 ILE A C 1
ATOM 633 O O . ILE A 1 81 ? 26.694 5.407 -51.172 1.00 74.88 81 ILE A O 1
ATOM 637 N N . GLY A 1 82 ? 27.808 6.628 -52.704 1.00 74.00 82 GLY A N 1
ATOM 638 C CA . GLY A 1 82 ? 28.097 7.761 -51.815 1.00 74.00 82 GLY A CA 1
ATOM 639 C C . GLY A 1 82 ? 26.834 8.334 -51.163 1.00 74.00 82 GLY A C 1
ATOM 640 O O . GLY A 1 82 ? 26.735 8.380 -49.938 1.00 74.00 82 GLY A O 1
ATOM 641 N N . ARG A 1 83 ? 25.804 8.637 -51.966 1.00 81.44 83 ARG A N 1
ATOM 642 C CA . ARG A 1 83 ? 24.514 9.133 -51.449 1.00 81.44 83 ARG A CA 1
ATOM 643 C C . ARG A 1 83 ? 23.802 8.146 -50.522 1.00 81.44 83 ARG A C 1
ATOM 645 O O . ARG A 1 83 ? 23.213 8.564 -49.526 1.00 81.44 83 ARG A O 1
ATOM 652 N N . LEU A 1 84 ? 23.825 6.848 -50.841 1.00 84.69 84 LEU A N 1
ATOM 653 C CA . LEU A 1 84 ? 23.214 5.825 -49.985 1.00 84.69 84 LEU A CA 1
ATOM 654 C C . LEU A 1 84 ? 23.948 5.715 -48.642 1.00 84.69 84 LEU A C 1
ATOM 656 O O . LEU A 1 84 ? 23.306 5.561 -47.603 1.00 84.69 84 LEU A O 1
ATOM 660 N N . MET A 1 85 ? 25.276 5.824 -48.652 1.00 75.50 85 MET A N 1
ATOM 661 C CA . MET A 1 85 ? 26.082 5.817 -47.432 1.00 75.50 85 MET A CA 1
ATOM 662 C C . MET A 1 85 ? 25.864 7.070 -46.584 1.00 75.50 85 MET A C 1
ATOM 664 O O . MET A 1 85 ? 25.759 6.943 -45.367 1.00 75.50 85 MET A O 1
ATOM 668 N N . ASP A 1 86 ? 25.685 8.247 -47.186 1.00 82.12 86 ASP A N 1
ATOM 669 C CA . ASP A 1 86 ? 25.315 9.463 -46.446 1.00 82.12 86 ASP A CA 1
ATOM 670 C C . ASP A 1 86 ? 23.912 9.362 -45.821 1.00 82.12 86 ASP A C 1
ATOM 672 O O . ASP A 1 86 ? 23.700 9.724 -44.655 1.00 82.12 86 ASP A O 1
ATOM 676 N N . ALA A 1 87 ? 22.946 8.797 -46.554 1.00 84.31 87 ALA A N 1
ATOM 677 C CA . ALA A 1 87 ? 21.615 8.502 -46.022 1.00 84.31 87 ALA A CA 1
ATOM 678 C C . ALA A 1 87 ? 21.668 7.478 -44.869 1.00 84.31 87 ALA A C 1
ATOM 680 O O . ALA A 1 87 ? 20.982 7.632 -43.855 1.00 84.31 87 ALA A O 1
ATOM 681 N N . PHE A 1 88 ? 22.526 6.462 -44.973 1.00 85.38 88 PHE A N 1
ATOM 682 C CA . PHE A 1 88 ? 22.742 5.492 -43.902 1.00 85.38 88 PHE A CA 1
ATOM 683 C C . PHE A 1 88 ? 23.412 6.131 -42.675 1.00 85.38 88 PHE A C 1
ATOM 685 O O . PHE A 1 88 ? 22.904 5.991 -41.564 1.00 85.38 88 PHE A O 1
ATOM 692 N N . ARG A 1 89 ? 24.486 6.908 -42.867 1.00 82.94 89 ARG A N 1
ATOM 693 C CA . ARG A 1 89 ? 25.196 7.651 -41.810 1.00 82.94 89 ARG A CA 1
ATOM 694 C C . ARG A 1 89 ? 24.248 8.549 -41.025 1.00 82.94 89 ARG A C 1
ATOM 696 O O . ARG A 1 89 ? 24.219 8.494 -39.797 1.00 82.94 89 ARG A O 1
ATOM 703 N N . SER A 1 90 ? 23.430 9.338 -41.722 1.00 87.75 90 SER A N 1
ATOM 704 C CA . SER A 1 90 ? 22.441 10.205 -41.069 1.00 87.75 90 SER A CA 1
ATOM 705 C C . SER A 1 90 ? 21.401 9.415 -40.263 1.00 87.75 90 SER A C 1
ATOM 707 O O . SER A 1 90 ? 21.031 9.843 -39.167 1.00 87.75 90 SER A O 1
ATOM 709 N N . SER A 1 91 ? 20.994 8.236 -40.742 1.00 89.94 91 SER A N 1
ATOM 710 C CA . SER A 1 91 ? 20.069 7.341 -40.034 1.00 89.94 91 SER A CA 1
ATOM 711 C C . SER A 1 91 ? 20.696 6.732 -38.776 1.00 89.94 91 SER A C 1
ATOM 713 O O . SER A 1 91 ? 20.051 6.694 -37.728 1.00 89.94 91 SER A O 1
ATOM 715 N N . VAL A 1 92 ? 21.963 6.305 -38.841 1.00 88.00 92 VAL A N 1
ATOM 716 C CA . VAL A 1 92 ? 22.691 5.786 -37.670 1.00 88.00 92 VAL A CA 1
ATOM 717 C C . VAL A 1 92 ? 22.894 6.883 -36.625 1.00 88.00 92 VAL A C 1
ATOM 719 O O . VAL A 1 92 ? 22.622 6.660 -35.445 1.00 88.00 92 VAL A O 1
ATOM 722 N N . HIS A 1 93 ? 23.273 8.093 -37.047 1.00 87.81 93 HIS A N 1
ATOM 723 C CA . HIS A 1 93 ? 23.372 9.250 -36.152 1.00 87.81 93 HIS A CA 1
ATOM 724 C C . HIS A 1 93 ? 22.027 9.589 -35.500 1.00 87.81 93 HIS A C 1
ATOM 726 O O . HIS A 1 93 ? 21.970 9.845 -34.297 1.00 87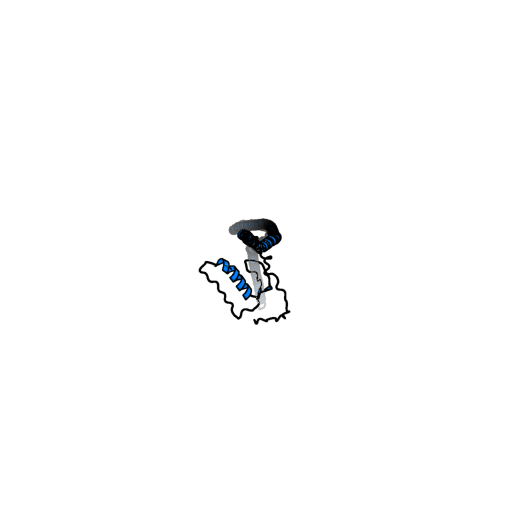.81 93 HIS A O 1
ATOM 732 N N . ALA A 1 94 ? 20.925 9.549 -36.253 1.00 91.75 94 ALA A N 1
ATOM 733 C CA . ALA A 1 94 ? 19.587 9.746 -35.698 1.00 91.75 94 ALA A CA 1
ATOM 734 C C . ALA A 1 94 ? 19.214 8.658 -34.675 1.00 91.75 94 ALA A C 1
ATOM 736 O O . ALA A 1 94 ? 18.679 8.978 -33.611 1.00 91.75 94 ALA A O 1
ATOM 737 N N . LEU A 1 95 ? 19.542 7.392 -34.952 1.00 92.69 95 LEU A N 1
ATOM 738 C CA . LEU A 1 95 ? 19.286 6.275 -34.042 1.00 92.69 95 LEU A CA 1
ATOM 739 C C . LEU A 1 95 ? 20.094 6.392 -32.744 1.00 92.69 95 LEU A C 1
ATOM 741 O O . LEU A 1 95 ? 19.542 6.179 -31.664 1.00 92.69 95 LEU A O 1
ATOM 745 N N . ASN A 1 96 ? 21.376 6.751 -32.831 1.00 89.69 96 ASN A N 1
ATOM 746 C CA . ASN A 1 96 ? 22.219 6.948 -31.652 1.00 89.69 96 ASN A CA 1
ATOM 747 C C . ASN A 1 96 ? 21.708 8.110 -30.793 1.00 89.69 96 ASN A C 1
ATOM 749 O O . ASN A 1 96 ? 21.536 7.930 -29.588 1.00 89.69 96 ASN A O 1
ATOM 753 N N . ARG A 1 97 ? 21.323 9.240 -31.405 1.00 92.88 97 ARG A N 1
ATOM 754 C CA . ARG A 1 97 ? 20.678 10.346 -30.673 1.00 92.88 97 ARG A CA 1
ATOM 755 C C . ARG A 1 97 ? 19.393 9.905 -29.975 1.00 92.88 97 ARG A C 1
ATOM 757 O O . ARG A 1 97 ? 19.184 10.242 -28.814 1.00 92.88 97 ARG A O 1
ATOM 764 N N . HIS A 1 98 ? 18.541 9.130 -30.648 1.00 95.00 98 HIS A N 1
ATOM 765 C CA . HIS A 1 98 ? 17.321 8.609 -30.027 1.00 95.00 98 HIS A CA 1
ATOM 766 C C . HIS A 1 98 ? 17.609 7.649 -28.869 1.00 95.00 98 HIS A C 1
ATOM 768 O O . HIS A 1 98 ? 16.927 7.714 -27.847 1.00 95.00 98 HIS A O 1
ATOM 774 N N . ARG A 1 99 ? 18.628 6.790 -28.988 1.00 95.19 99 ARG A N 1
ATOM 775 C CA . ARG A 1 99 ? 19.065 5.905 -27.898 1.00 95.19 99 ARG A CA 1
ATOM 776 C C . ARG A 1 99 ? 19.549 6.695 -26.687 1.00 95.19 99 ARG A C 1
ATOM 778 O O . ARG A 1 99 ? 19.131 6.391 -25.573 1.00 95.19 99 ARG A O 1
ATOM 785 N N . GLU A 1 100 ? 20.371 7.718 -26.898 1.00 95.69 100 GLU A N 1
ATOM 786 C CA . GLU A 1 100 ? 20.854 8.594 -25.825 1.00 95.69 100 GLU A CA 1
ATOM 787 C C . GLU A 1 100 ? 19.708 9.362 -25.161 1.00 95.69 100 GLU A C 1
ATOM 789 O O . GLU A 1 100 ? 19.618 9.401 -23.933 1.00 95.69 100 GLU A O 1
ATOM 794 N N . GLN A 1 101 ? 18.781 9.904 -25.957 1.00 96.56 101 GLN A N 1
ATOM 795 C CA . GLN A 1 101 ? 17.583 10.568 -25.444 1.00 96.56 101 GLN A CA 1
ATOM 796 C C . GLN A 1 101 ? 16.731 9.625 -24.594 1.00 96.56 101 GLN A C 1
ATOM 798 O O . GLN A 1 101 ? 16.312 10.000 -23.499 1.00 96.56 101 GLN A O 1
ATOM 803 N N . LEU A 1 102 ? 16.485 8.401 -25.066 1.00 97.06 102 LEU A N 1
ATOM 804 C CA . LEU A 1 102 ? 15.680 7.432 -24.331 1.00 97.06 102 LEU A CA 1
ATOM 805 C C . LEU A 1 102 ? 16.386 6.984 -23.046 1.00 97.06 102 LEU A C 1
ATOM 807 O O . LEU A 1 102 ? 15.748 6.905 -22.000 1.00 97.06 102 LEU A O 1
ATOM 811 N N . ALA A 1 103 ? 17.703 6.767 -23.089 1.00 96.75 103 ALA A N 1
ATOM 812 C CA . ALA A 1 103 ? 18.495 6.451 -21.903 1.00 96.75 103 ALA A CA 1
ATOM 813 C C . ALA A 1 103 ? 18.436 7.581 -20.860 1.00 96.75 103 ALA A C 1
ATOM 815 O O . ALA A 1 103 ? 18.259 7.316 -19.668 1.00 96.75 103 ALA A O 1
ATOM 816 N N . ALA A 1 104 ? 18.514 8.840 -21.300 1.00 96.62 104 ALA A N 1
ATOM 817 C CA . ALA A 1 104 ? 18.362 10.001 -20.428 1.00 96.62 104 ALA A CA 1
ATOM 818 C C . ALA A 1 104 ? 16.948 10.091 -19.829 1.00 96.62 104 ALA A C 1
ATOM 820 O O . ALA A 1 104 ? 16.811 10.315 -18.625 1.00 96.62 104 ALA A O 1
ATOM 821 N N . GLN A 1 105 ? 15.903 9.858 -20.631 1.00 97.25 105 GLN A N 1
ATOM 822 C CA . GLN A 1 105 ? 14.514 9.844 -20.156 1.00 97.25 105 GLN A CA 1
ATOM 823 C C . GLN A 1 105 ? 14.268 8.730 -19.138 1.00 97.25 105 GLN A C 1
ATOM 825 O O . GLN A 1 105 ? 13.702 8.991 -18.079 1.00 97.25 105 GLN A O 1
ATOM 830 N N . VAL A 1 106 ? 14.723 7.506 -19.418 1.00 97.88 106 VAL A N 1
ATOM 831 C CA . VAL A 1 106 ? 14.601 6.375 -18.487 1.00 97.88 106 VAL A CA 1
ATOM 832 C C . VAL A 1 106 ? 15.321 6.688 -17.183 1.00 97.88 106 VAL A C 1
ATOM 834 O O . VAL A 1 106 ? 14.749 6.477 -16.116 1.00 97.88 106 VAL A O 1
ATOM 837 N N . LYS A 1 107 ? 16.535 7.249 -17.240 1.00 97.25 107 LYS A N 1
ATOM 838 C CA . LYS A 1 107 ? 17.280 7.647 -16.039 1.00 97.25 107 LYS A CA 1
ATOM 839 C C . LYS A 1 107 ? 16.527 8.702 -15.223 1.00 97.25 107 LYS A C 1
ATOM 841 O O . LYS A 1 107 ? 16.404 8.539 -14.012 1.00 97.25 107 LYS A O 1
ATOM 846 N N . ALA A 1 108 ? 15.998 9.737 -15.875 1.00 96.94 108 ALA A N 1
ATOM 847 C CA . ALA A 1 108 ? 15.228 10.789 -15.212 1.00 96.94 108 ALA A CA 1
ATOM 848 C C . ALA A 1 108 ? 13.954 10.236 -14.554 1.00 96.94 108 ALA A C 1
ATOM 850 O O . ALA A 1 108 ? 13.726 10.465 -13.369 1.00 96.94 108 ALA A O 1
ATOM 851 N N . ARG A 1 109 ? 13.173 9.430 -15.286 1.00 97.38 109 ARG A N 1
ATOM 852 C CA . ARG A 1 109 ? 11.953 8.797 -14.760 1.00 97.38 109 ARG A CA 1
ATOM 853 C C . ARG A 1 109 ? 12.240 7.804 -13.644 1.00 97.38 109 ARG A C 1
ATOM 855 O O . ARG A 1 109 ? 11.473 7.717 -12.697 1.00 97.38 109 ARG A O 1
ATOM 862 N N . THR A 1 110 ? 13.344 7.068 -13.729 1.00 97.44 110 THR A N 1
ATOM 863 C CA . THR A 1 110 ? 13.738 6.135 -12.666 1.00 97.44 110 THR A CA 1
ATOM 864 C C . THR A 1 110 ? 14.075 6.888 -11.380 1.00 97.44 110 THR A C 1
ATOM 866 O O . THR A 1 110 ? 13.659 6.453 -10.312 1.00 97.44 110 THR A O 1
ATOM 869 N N . ALA A 1 111 ? 14.776 8.023 -11.474 1.00 97.06 111 ALA A N 1
ATOM 870 C CA . ALA A 1 111 ? 15.081 8.861 -10.315 1.00 97.06 111 ALA A CA 1
ATOM 871 C C . ALA A 1 111 ? 13.808 9.467 -9.690 1.00 97.06 111 ALA A C 1
ATOM 873 O O . ALA A 1 111 ? 13.622 9.366 -8.481 1.00 97.06 111 ALA A O 1
ATOM 874 N N . GLU A 1 112 ? 12.900 10.000 -10.515 1.00 97.44 112 GLU A N 1
ATOM 875 C CA . GLU A 1 112 ? 11.593 10.525 -10.079 1.00 97.44 112 GLU A CA 1
ATOM 876 C C . GLU A 1 112 ? 10.752 9.444 -9.377 1.00 97.44 112 GLU A C 1
ATOM 878 O O . GLU A 1 112 ? 10.227 9.657 -8.286 1.00 97.44 112 GLU A O 1
ATOM 883 N N . LEU A 1 113 ? 10.673 8.240 -9.957 1.00 97.81 113 LEU A N 1
ATOM 884 C CA . LEU A 1 113 ? 9.964 7.115 -9.344 1.00 97.81 113 LEU A CA 1
ATOM 885 C C . LEU A 1 113 ? 10.603 6.678 -8.023 1.00 97.81 113 LEU A C 1
ATOM 887 O O . LEU A 1 113 ? 9.886 6.304 -7.098 1.00 97.81 113 LEU A O 1
ATOM 891 N N . GLN A 1 114 ? 11.932 6.702 -7.915 1.00 97.56 114 GLN A N 1
ATOM 892 C CA . GLN A 1 114 ? 12.620 6.369 -6.666 1.00 97.56 114 GLN A CA 1
ATOM 893 C C . GLN A 1 114 ? 12.294 7.371 -5.556 1.00 97.56 114 GLN A C 1
ATOM 895 O O . GLN A 1 114 ? 12.043 6.949 -4.426 1.00 97.56 114 GLN A O 1
ATOM 900 N N . GLU A 1 115 ? 12.255 8.662 -5.875 1.00 97.25 115 GLU A N 1
ATOM 901 C CA . GLU A 1 115 ? 11.880 9.720 -4.935 1.00 97.25 115 GLU A CA 1
ATOM 902 C C . GLU A 1 115 ? 10.430 9.557 -4.458 1.00 97.25 115 GLU A C 1
ATOM 904 O O . GLU A 1 115 ? 10.191 9.448 -3.253 1.00 97.25 115 GLU A O 1
ATOM 909 N N . LEU A 1 116 ? 9.486 9.382 -5.389 1.00 97.44 116 LEU A N 1
ATOM 910 C CA . LEU A 1 116 ? 8.073 9.128 -5.076 1.00 97.44 116 LEU A CA 1
ATOM 911 C C . LEU A 1 116 ? 7.878 7.875 -4.212 1.00 97.44 116 LEU A C 1
ATOM 913 O O . LEU A 1 116 ? 7.070 7.863 -3.285 1.00 97.44 116 LEU A O 1
ATOM 917 N N . VAL A 1 117 ? 8.627 6.801 -4.480 1.00 98.00 117 VAL A N 1
ATOM 918 C CA . VAL A 1 117 ? 8.564 5.578 -3.666 1.00 98.00 117 VAL A CA 1
ATOM 919 C C . VAL A 1 117 ? 9.046 5.833 -2.238 1.00 98.00 117 VAL A C 1
ATOM 921 O O . VAL A 1 117 ? 8.473 5.269 -1.303 1.00 98.00 117 VAL A O 1
ATOM 924 N N . ILE A 1 118 ? 10.086 6.647 -2.046 1.00 97.56 118 ILE A N 1
ATOM 925 C CA . ILE A 1 118 ? 10.577 7.005 -0.708 1.00 97.56 118 ILE A CA 1
ATOM 926 C C . ILE A 1 118 ? 9.529 7.843 0.027 1.00 97.56 118 ILE A C 1
ATOM 928 O O . ILE A 1 118 ? 9.186 7.502 1.160 1.00 97.56 118 ILE A O 1
ATOM 932 N N . GLU A 1 119 ? 8.975 8.864 -0.626 1.00 97.06 119 GLU A N 1
ATOM 933 C CA . GLU A 1 119 ? 7.933 9.727 -0.059 1.00 97.06 119 GLU A CA 1
ATOM 934 C C . GLU A 1 119 ? 6.694 8.914 0.342 1.00 97.06 119 GLU A C 1
ATOM 936 O O . GLU A 1 119 ? 6.247 8.963 1.488 1.00 97.06 119 GLU A O 1
ATOM 941 N N . HIS A 1 120 ? 6.186 8.069 -0.559 1.00 97.31 120 HIS A N 1
ATOM 942 C CA . HIS A 1 120 ? 5.042 7.206 -0.266 1.00 97.31 120 HIS A CA 1
ATOM 943 C C . HIS A 1 120 ? 5.318 6.226 0.875 1.00 97.31 120 HIS A C 1
ATOM 945 O O . HIS A 1 120 ? 4.428 5.963 1.686 1.00 97.31 120 HIS A O 1
ATOM 951 N N . ARG A 1 121 ? 6.537 5.681 0.976 1.00 96.88 121 ARG A N 1
ATOM 952 C CA . ARG A 1 121 ? 6.913 4.812 2.102 1.00 96.88 121 ARG A CA 1
ATOM 953 C C . ARG A 1 121 ? 6.935 5.574 3.422 1.00 96.88 121 ARG A C 1
ATOM 955 O O . ARG A 1 121 ? 6.474 5.024 4.420 1.00 96.88 121 ARG A O 1
ATOM 962 N N . GLN A 1 122 ? 7.447 6.802 3.435 1.00 96.88 122 GLN A N 1
ATOM 963 C CA . GLN A 1 122 ? 7.466 7.647 4.630 1.00 96.88 122 GLN A CA 1
ATOM 964 C C . GLN A 1 122 ? 6.046 8.015 5.067 1.00 96.88 122 GLN A C 1
ATOM 966 O O . GLN A 1 122 ? 5.670 7.711 6.198 1.00 96.88 122 GLN A O 1
ATOM 971 N N . ALA A 1 123 ? 5.227 8.534 4.149 1.00 95.44 123 ALA A N 1
ATOM 972 C CA . ALA A 1 123 ? 3.831 8.878 4.418 1.00 95.44 123 ALA A CA 1
ATOM 973 C C . ALA A 1 123 ? 3.024 7.666 4.914 1.00 95.44 123 ALA A C 1
ATOM 975 O O . ALA A 1 123 ? 2.260 7.760 5.875 1.00 95.44 123 ALA A O 1
ATOM 976 N N . ARG A 1 124 ? 3.236 6.490 4.308 1.00 95.12 124 ARG A N 1
ATOM 977 C CA . ARG A 1 124 ? 2.610 5.244 4.761 1.00 95.12 124 ARG A CA 1
ATOM 978 C C . ARG A 1 124 ? 3.055 4.858 6.172 1.00 95.12 124 ARG A C 1
ATOM 980 O O . ARG A 1 124 ? 2.212 4.491 6.983 1.00 95.12 124 ARG A O 1
ATOM 987 N N . ALA A 1 125 ? 4.350 4.933 6.473 1.00 94.12 125 ALA A N 1
ATOM 988 C CA . ALA A 1 125 ? 4.864 4.597 7.798 1.00 94.12 125 ALA A CA 1
ATOM 989 C C . ALA A 1 125 ? 4.328 5.547 8.884 1.00 94.12 125 ALA A C 1
ATOM 991 O O . ALA A 1 125 ? 4.045 5.112 10.000 1.00 94.12 125 ALA A O 1
ATOM 992 N N . GLU A 1 126 ? 4.164 6.832 8.569 1.00 94.00 126 GLU A N 1
ATOM 993 C CA . GLU A 1 126 ? 3.541 7.811 9.466 1.00 94.00 126 GLU A CA 1
ATOM 994 C C . GLU A 1 126 ? 2.057 7.516 9.692 1.00 94.00 126 GLU A C 1
ATOM 996 O O . GLU A 1 126 ? 1.609 7.484 10.841 1.00 94.00 126 GLU A O 1
ATOM 1001 N N . ALA A 1 127 ? 1.313 7.214 8.626 1.00 89.56 127 ALA A N 1
ATOM 1002 C CA . ALA A 1 127 ? -0.091 6.824 8.720 1.00 89.56 127 ALA A CA 1
ATOM 1003 C C . ALA A 1 127 ? -0.280 5.536 9.544 1.00 89.56 127 ALA A C 1
ATOM 1005 O O . ALA A 1 127 ? -1.149 5.478 10.414 1.00 89.56 127 ALA A O 1
ATOM 1006 N N . GLU A 1 128 ? 0.564 4.520 9.333 1.00 88.31 128 GLU A N 1
ATOM 1007 C CA . GLU A 1 128 ? 0.531 3.271 10.105 1.00 88.31 128 GLU A CA 1
ATOM 1008 C C . GLU A 1 128 ? 0.833 3.520 11.591 1.00 88.31 128 GLU A C 1
ATOM 1010 O O . GLU A 1 128 ? 0.117 3.005 12.454 1.00 88.31 128 GLU A O 1
ATOM 1015 N N . LYS A 1 129 ? 1.830 4.358 11.912 1.00 89.06 129 LYS A N 1
ATOM 1016 C CA . LYS A 1 129 ? 2.119 4.762 13.301 1.00 89.06 129 LYS A CA 1
ATOM 1017 C C . LYS A 1 129 ? 0.942 5.493 13.941 1.00 89.06 129 LYS A C 1
ATOM 1019 O O . LYS A 1 129 ? 0.582 5.180 15.075 1.00 89.06 129 LYS A O 1
ATOM 1024 N N . ALA A 1 130 ? 0.334 6.441 13.230 1.00 87.38 130 ALA A N 1
ATOM 1025 C CA . ALA A 1 130 ? -0.828 7.176 13.723 1.00 87.38 130 ALA A CA 1
ATOM 1026 C C . ALA A 1 130 ? -2.021 6.238 13.980 1.00 87.38 130 ALA A C 1
ATOM 1028 O O . ALA A 1 130 ? -2.664 6.327 15.027 1.00 87.38 130 ALA A O 1
ATOM 1029 N N . SER A 1 131 ? -2.270 5.287 13.075 1.00 83.56 131 SER A N 1
ATOM 1030 C CA . SER A 1 131 ? -3.327 4.281 13.227 1.00 83.56 131 SER A CA 1
ATOM 1031 C C . SER A 1 131 ? -3.088 3.358 14.427 1.00 83.56 131 SER A C 1
ATOM 1033 O O . SER A 1 131 ? -4.004 3.087 15.209 1.00 83.56 131 SER A O 1
ATOM 1035 N N . GLN A 1 132 ? -1.845 2.911 14.629 1.00 83.69 132 GLN A N 1
ATOM 1036 C CA . GLN A 1 132 ? -1.471 2.106 15.795 1.00 83.69 132 GLN A CA 1
ATOM 1037 C C . GLN A 1 132 ? -1.648 2.887 17.102 1.00 83.69 132 GLN A C 1
ATOM 1039 O O . GLN A 1 132 ? -2.212 2.353 18.055 1.00 83.69 132 GLN A O 1
ATOM 1044 N N . ALA A 1 133 ? -1.232 4.157 17.139 1.00 84.06 133 ALA A N 1
ATOM 1045 C CA . ALA A 1 133 ? -1.408 5.018 18.306 1.00 84.06 133 ALA A CA 1
ATOM 1046 C C . ALA A 1 133 ? -2.893 5.252 18.632 1.00 84.06 133 ALA A C 1
ATOM 1048 O O . ALA A 1 133 ? -3.289 5.125 19.790 1.00 84.06 133 ALA A O 1
ATOM 1049 N N . LYS A 1 134 ? -3.728 5.514 17.616 1.00 85.06 134 LYS A N 1
ATOM 1050 C CA . LYS A 1 134 ? -5.191 5.631 17.756 1.00 85.06 134 LYS A CA 1
ATOM 1051 C C . LYS A 1 134 ? -5.793 4.358 18.355 1.00 85.06 134 LYS A C 1
ATOM 1053 O O . LYS A 1 134 ? -6.568 4.430 19.304 1.00 85.06 134 LYS A O 1
ATOM 1058 N N . SER A 1 135 ? -5.397 3.198 17.838 1.00 82.69 135 SER A N 1
ATOM 1059 C CA . SER A 1 135 ? -5.906 1.900 18.295 1.00 82.69 135 SER A CA 1
ATOM 1060 C C . SER A 1 135 ? -5.494 1.600 19.737 1.00 82.69 135 SER A C 1
ATOM 1062 O O . SER A 1 135 ? -6.324 1.195 20.548 1.00 82.69 135 SER A O 1
ATOM 1064 N N . ALA A 1 136 ? -4.228 1.853 20.084 1.00 82.38 136 ALA A N 1
ATOM 1065 C CA . ALA A 1 136 ? -3.721 1.685 21.444 1.00 82.38 136 ALA A CA 1
ATOM 1066 C C . ALA A 1 136 ? -4.417 2.628 22.438 1.00 82.38 136 ALA A C 1
ATOM 1068 O O . ALA A 1 136 ? -4.778 2.206 23.536 1.00 82.38 136 ALA A O 1
ATOM 1069 N N . PHE A 1 137 ? -4.654 3.881 22.039 1.00 85.81 137 PHE A N 1
ATOM 1070 C CA . PHE A 1 137 ? -5.391 4.850 22.846 1.00 85.81 137 PHE A CA 1
ATOM 1071 C C . PHE A 1 137 ? -6.826 4.389 23.115 1.00 85.81 137 PHE A C 1
ATOM 1073 O O . PHE A 1 137 ? -7.256 4.384 24.266 1.00 85.81 137 PHE A O 1
ATOM 1080 N N . LEU A 1 138 ? -7.555 3.954 22.083 1.00 85.75 138 LEU A N 1
ATOM 1081 C CA . LEU A 1 138 ? -8.934 3.480 22.240 1.00 85.75 138 LEU A CA 1
ATOM 1082 C C . LEU A 1 138 ? -9.011 2.231 23.125 1.00 85.75 138 LEU A C 1
ATOM 1084 O O . LEU A 1 138 ? -9.870 2.167 24.005 1.00 85.75 138 LEU A O 1
ATOM 1088 N N . ALA A 1 139 ? -8.082 1.285 22.956 1.00 81.31 139 ALA A N 1
ATOM 1089 C CA . ALA A 1 139 ? -7.985 0.102 23.808 1.00 81.31 139 ALA A CA 1
ATOM 1090 C C . ALA A 1 139 ? -7.769 0.469 25.286 1.00 81.31 139 ALA A C 1
ATOM 1092 O O . ALA A 1 139 ? -8.498 -0.016 26.153 1.00 81.31 139 ALA A O 1
ATOM 1093 N N . ALA A 1 140 ? -6.815 1.361 25.572 1.00 74.19 140 ALA A N 1
ATOM 1094 C CA . ALA A 1 140 ? -6.545 1.824 26.932 1.00 74.19 140 ALA A CA 1
ATOM 1095 C C . ALA A 1 140 ? -7.757 2.554 27.534 1.00 74.19 140 ALA A C 1
ATOM 1097 O O . ALA A 1 140 ? -8.218 2.199 28.617 1.00 74.19 140 ALA A O 1
ATOM 1098 N N . MET A 1 141 ? -8.331 3.512 26.800 1.00 85.19 141 MET A N 1
ATOM 1099 C CA . MET A 1 141 ? -9.497 4.270 27.259 1.00 85.19 141 MET A CA 1
ATOM 1100 C C . MET A 1 141 ? -10.704 3.376 27.531 1.00 85.19 141 MET A C 1
ATOM 1102 O O . MET A 1 141 ? -11.427 3.609 28.494 1.00 85.19 141 MET A O 1
ATOM 1106 N N . SER A 1 142 ? -10.927 2.336 26.726 1.00 84.62 142 SER A N 1
ATOM 1107 C CA . SER A 1 142 ? -12.033 1.415 26.979 1.00 84.62 142 SER A CA 1
ATOM 1108 C C . SER A 1 142 ? -11.867 0.649 28.290 1.00 84.62 142 SER A C 1
ATOM 1110 O O . SER A 1 142 ? -12.834 0.529 29.037 1.00 84.62 142 SER A O 1
ATOM 1112 N N . HIS A 1 143 ? -10.658 0.190 28.625 1.00 82.94 143 HIS A N 1
ATOM 1113 C CA . HIS A 1 143 ? -10.405 -0.451 29.920 1.00 82.94 143 HIS A CA 1
ATOM 1114 C C . HIS A 1 143 ? -10.630 0.507 31.101 1.00 82.94 143 HIS A C 1
ATOM 1116 O O . HIS A 1 143 ? -11.248 0.119 32.100 1.00 82.94 143 HIS A O 1
ATOM 1122 N N . GLU A 1 144 ? -10.201 1.761 30.955 1.00 86.88 144 GLU A N 1
ATOM 1123 C CA . GLU A 1 144 ? -10.379 2.815 31.961 1.00 86.88 144 GLU A CA 1
ATOM 1124 C C . GLU A 1 144 ? -11.844 3.254 32.116 1.00 86.88 144 GLU A C 1
ATOM 1126 O O . GLU A 1 144 ? -12.252 3.642 33.204 1.00 86.88 144 GLU A O 1
ATOM 1131 N N . ILE A 1 145 ? -12.665 3.157 31.063 1.00 84.69 145 ILE A N 1
ATOM 1132 C CA . ILE A 1 145 ? -14.109 3.457 31.118 1.00 84.69 145 ILE A CA 1
ATOM 1133 C C . ILE A 1 145 ? -14.908 2.252 31.631 1.00 84.69 145 ILE A C 1
ATOM 1135 O O . ILE A 1 145 ? -15.846 2.410 32.414 1.00 84.69 145 ILE A O 1
ATOM 1139 N N . ARG A 1 146 ? -14.541 1.033 31.224 1.00 84.25 146 ARG A N 1
ATOM 1140 C CA . ARG A 1 146 ? -15.241 -0.210 31.584 1.00 84.25 146 ARG A CA 1
ATOM 1141 C C . ARG A 1 146 ? -15.255 -0.443 33.094 1.00 84.25 146 ARG A C 1
ATOM 1143 O O . ARG A 1 146 ? -16.283 -0.827 33.640 1.00 84.25 146 ARG A O 1
ATOM 1150 N N . THR A 1 147 ? -14.133 -0.200 33.768 1.00 79.75 147 THR A N 1
ATOM 1151 C CA . THR A 1 147 ? -13.990 -0.427 35.216 1.00 79.75 147 THR A CA 1
ATOM 1152 C C . THR A 1 147 ? -14.961 0.418 36.062 1.00 79.75 147 THR A C 1
ATOM 1154 O O . THR A 1 147 ? -15.738 -0.168 36.819 1.00 79.75 147 THR A O 1
ATOM 1157 N N . PRO A 1 148 ? -15.008 1.761 35.939 1.00 83.94 148 PRO A N 1
ATOM 1158 C CA . PRO A 1 148 ? -15.978 2.570 36.673 1.00 83.94 148 PRO A CA 1
ATOM 1159 C C . PRO A 1 148 ? -17.419 2.302 36.222 1.00 83.94 148 PRO A C 1
ATOM 1161 O O . PRO A 1 148 ? -18.319 2.317 37.059 1.00 83.94 148 PRO A O 1
ATOM 1164 N N . LEU A 1 149 ? -17.652 1.997 34.940 1.00 88.81 149 LEU A N 1
ATOM 1165 C CA . LEU A 1 149 ? -18.991 1.690 34.433 1.00 88.81 149 LEU A CA 1
ATOM 1166 C C . LEU A 1 149 ? -19.560 0.399 35.040 1.00 88.81 149 LEU A C 1
ATOM 1168 O O . LEU A 1 149 ? -20.716 0.386 35.461 1.00 88.81 149 LEU A O 1
ATOM 1172 N N . TYR A 1 150 ? -18.744 -0.651 35.183 1.00 81.44 150 TYR A N 1
ATOM 1173 C CA . TYR A 1 150 ? -19.147 -1.854 35.919 1.00 81.44 150 TYR A CA 1
ATOM 1174 C C . TYR A 1 150 ? -19.372 -1.592 37.407 1.00 81.44 150 TYR A C 1
ATOM 1176 O O . TYR A 1 150 ? -20.277 -2.185 37.992 1.00 81.44 150 TYR A O 1
ATOM 1184 N N . GLY A 1 151 ? -18.621 -0.671 38.015 1.00 78.81 151 GLY A N 1
ATOM 1185 C CA . GLY A 1 151 ? -18.888 -0.216 39.382 1.00 78.81 151 GLY A CA 1
ATOM 1186 C C . GLY A 1 151 ? -20.262 0.453 39.522 1.00 78.81 151 GLY A C 1
ATOM 1187 O O . GLY A 1 151 ? -21.007 0.144 40.455 1.00 78.81 151 GLY A O 1
ATOM 1188 N N . ILE A 1 152 ? -20.632 1.321 38.574 1.00 85.94 152 ILE A N 1
ATOM 1189 C CA . ILE A 1 152 ? -21.945 1.987 38.541 1.00 85.94 152 ILE A CA 1
ATOM 1190 C C . ILE A 1 152 ? -23.065 0.961 38.334 1.00 85.94 152 ILE A C 1
ATOM 1192 O O . ILE A 1 152 ? -24.031 0.971 39.094 1.00 85.94 152 ILE A O 1
ATOM 1196 N N . LEU A 1 153 ? -22.917 0.045 37.370 1.00 85.00 153 LEU A N 1
ATOM 1197 C CA . LEU A 1 153 ? -23.898 -1.015 37.107 1.00 85.00 153 LEU A CA 1
ATOM 1198 C C . LEU A 1 153 ? -24.075 -1.950 38.309 1.00 85.00 153 LEU A C 1
ATOM 1200 O O . LEU A 1 153 ? -25.202 -2.223 38.711 1.00 85.00 153 LEU A O 1
ATOM 1204 N N . GLY A 1 154 ? -22.978 -2.381 38.939 1.00 79.06 154 GLY A N 1
ATOM 1205 C CA . GLY A 1 154 ? -23.035 -3.203 40.149 1.00 79.06 154 GLY A CA 1
ATOM 1206 C C . GLY A 1 154 ? -23.739 -2.486 41.303 1.00 79.06 154 GLY A C 1
ATOM 1207 O O . GLY A 1 154 ? -24.554 -3.082 42.003 1.00 79.06 154 GLY A O 1
ATOM 1208 N N . THR A 1 155 ? -23.491 -1.184 41.465 1.00 85.31 155 THR A N 1
ATOM 1209 C CA . THR A 1 155 ? -24.166 -0.370 42.487 1.00 85.31 155 THR A CA 1
ATOM 1210 C C . THR A 1 155 ? -25.657 -0.215 42.186 1.00 85.31 155 THR A C 1
ATOM 1212 O O . THR A 1 155 ? -26.480 -0.375 43.086 1.00 85.31 155 THR A O 1
ATOM 1215 N N . ALA A 1 156 ? -26.023 0.048 40.929 1.00 86.88 156 ALA A N 1
ATOM 1216 C CA . ALA A 1 156 ? -27.418 0.139 40.504 1.00 86.88 156 ALA A CA 1
ATOM 1217 C C . ALA A 1 156 ? -28.168 -1.182 40.749 1.00 86.88 156 ALA A C 1
ATOM 1219 O O . ALA A 1 156 ? -29.280 -1.159 41.275 1.00 86.88 156 ALA A O 1
ATOM 1220 N N . GLN A 1 157 ? -27.528 -2.323 40.469 1.00 82.06 157 GLN A N 1
ATOM 1221 C CA . GLN A 1 157 ? -28.086 -3.651 40.726 1.00 82.06 157 GLN A CA 1
ATOM 1222 C C . GLN A 1 157 ? -28.338 -3.886 42.225 1.00 82.06 157 GLN A C 1
ATOM 1224 O O . GLN A 1 157 ? -29.432 -4.291 42.610 1.00 82.06 157 GLN A O 1
ATOM 1229 N N . LEU A 1 158 ? -27.368 -3.553 43.086 1.00 83.56 158 LEU A N 1
ATOM 1230 C CA . LEU A 1 158 ? -27.516 -3.675 44.544 1.00 83.56 158 LEU A CA 1
ATOM 1231 C C . LEU A 1 158 ? -28.643 -2.789 45.097 1.00 83.56 158 LEU A C 1
ATOM 1233 O O . LEU A 1 158 ? -29.344 -3.181 46.030 1.00 83.56 158 LEU A O 1
ATOM 1237 N N . LEU A 1 159 ? -28.831 -1.592 44.532 1.00 87.62 159 LEU A N 1
ATOM 1238 C CA . LEU A 1 159 ? -29.932 -0.701 44.907 1.00 87.62 159 LEU A CA 1
ATOM 1239 C C . LEU A 1 159 ? -31.286 -1.208 44.392 1.00 87.62 159 LEU A C 1
ATOM 1241 O O . LEU A 1 159 ? -32.292 -1.028 45.077 1.00 87.62 159 LEU A O 1
ATOM 1245 N N . ALA A 1 160 ? -31.321 -1.867 43.231 1.00 82.75 160 ALA A N 1
ATOM 1246 C CA . ALA A 1 160 ? -32.542 -2.427 42.648 1.00 82.75 160 ALA A CA 1
ATOM 1247 C C . ALA A 1 160 ? -33.111 -3.603 43.463 1.00 82.75 160 ALA A C 1
ATOM 1249 O O . ALA A 1 160 ? -34.327 -3.830 43.452 1.00 82.75 160 ALA A O 1
ATOM 1250 N N . ASP A 1 161 ? -32.246 -4.303 44.200 1.00 81.88 161 ASP A N 1
ATOM 1251 C CA . ASP A 1 161 ? -32.618 -5.391 45.109 1.00 81.88 161 ASP A CA 1
ATOM 1252 C C . ASP A 1 161 ? -33.120 -4.888 46.478 1.00 81.88 161 ASP A C 1
ATOM 1254 O O . ASP A 1 161 ? -33.639 -5.672 47.276 1.00 81.88 161 ASP A O 1
ATOM 1258 N N . ASN A 1 162 ? -33.026 -3.581 46.762 1.00 86.44 162 ASN A N 1
ATOM 1259 C CA . ASN A 1 162 ? -33.485 -2.994 48.019 1.00 86.44 162 ASN A CA 1
ATOM 1260 C C . ASN A 1 162 ? -35.007 -2.716 48.001 1.00 86.44 162 ASN A C 1
ATOM 1262 O O . ASN A 1 162 ? -35.464 -1.825 47.278 1.00 86.44 162 ASN A O 1
ATOM 1266 N N . PRO A 1 163 ? -35.814 -3.368 48.866 1.00 85.75 163 PRO A N 1
ATOM 1267 C CA . PRO A 1 163 ? -37.265 -3.163 48.911 1.00 85.75 163 PRO A CA 1
ATOM 1268 C C . PRO A 1 163 ? -37.691 -1.726 49.250 1.00 85.75 163 PRO A C 1
ATOM 1270 O O . PRO A 1 163 ? -38.795 -1.313 48.887 1.00 85.75 163 PRO A O 1
ATOM 1273 N N . ALA A 1 164 ? -36.837 -0.958 49.937 1.00 88.12 164 ALA A N 1
ATOM 1274 C CA . ALA A 1 164 ? -37.105 0.434 50.296 1.00 88.12 164 ALA A CA 1
ATOM 1275 C C . ALA A 1 164 ? -37.032 1.397 49.095 1.00 88.12 164 ALA A C 1
ATOM 1277 O O . ALA A 1 164 ? -37.550 2.507 49.182 1.00 88.12 164 ALA A O 1
ATOM 1278 N N . LEU A 1 165 ? -36.431 0.971 47.976 1.00 87.88 165 LEU A N 1
ATOM 1279 C CA . LEU A 1 165 ? -36.252 1.770 46.756 1.00 87.88 165 LEU A CA 1
ATOM 1280 C C . LEU A 1 165 ? -37.203 1.359 45.621 1.00 87.88 165 LEU A C 1
ATOM 1282 O O . LEU A 1 165 ? -37.008 1.731 44.467 1.00 87.88 165 LEU A O 1
ATOM 1286 N N . ASN A 1 166 ? -38.273 0.618 45.928 1.00 84.56 166 ASN A N 1
ATOM 1287 C CA . ASN A 1 166 ? -39.254 0.177 44.927 1.00 84.56 166 ASN A CA 1
ATOM 1288 C C . ASN A 1 166 ? -39.902 1.333 44.142 1.00 84.56 166 ASN A C 1
ATOM 1290 O O . ASN A 1 166 ? -40.330 1.124 43.012 1.00 84.56 166 ASN A O 1
ATOM 1294 N N . ALA A 1 167 ? -39.975 2.540 44.710 1.00 87.25 167 ALA A N 1
ATOM 1295 C CA . ALA A 1 167 ? -40.492 3.713 44.005 1.00 87.25 167 ALA A CA 1
ATOM 1296 C C . ALA A 1 167 ? -39.525 4.244 42.926 1.00 87.25 167 ALA A C 1
ATOM 1298 O O . ALA A 1 167 ? -39.974 4.909 42.001 1.00 87.25 167 ALA A O 1
ATOM 1299 N N . GLN A 1 168 ? -38.226 3.937 43.024 1.00 89.25 168 GLN A N 1
ATOM 1300 C CA . GLN A 1 168 ? -37.176 4.340 42.074 1.00 89.25 168 GLN A CA 1
ATOM 1301 C C . GLN A 1 168 ? -36.760 3.190 41.141 1.00 89.25 168 GLN A C 1
ATOM 1303 O O . GLN A 1 168 ? -35.728 3.259 40.475 1.00 89.25 168 GLN A O 1
ATOM 1308 N N . ARG A 1 169 ? -37.533 2.098 41.094 1.00 86.06 169 ARG A N 1
ATOM 1309 C CA . ARG A 1 169 ? -37.161 0.895 40.336 1.00 86.06 169 ARG A CA 1
ATOM 1310 C C . ARG A 1 169 ? -37.032 1.151 38.837 1.00 86.06 169 ARG A C 1
ATOM 1312 O O . ARG A 1 169 ? -36.134 0.598 38.210 1.00 86.06 169 ARG A O 1
ATOM 1319 N N . ASP A 1 170 ? -37.902 1.995 38.289 1.00 84.25 170 ASP A N 1
ATOM 1320 C CA . ASP A 1 170 ? -37.859 2.372 36.877 1.00 84.25 170 ASP A CA 1
ATOM 1321 C C . ASP A 1 170 ? -36.624 3.232 36.565 1.00 84.25 170 ASP A C 1
ATOM 1323 O O . ASP A 1 170 ? -35.976 3.008 35.544 1.00 84.25 170 ASP A O 1
ATOM 1327 N N . ASP A 1 171 ? -36.227 4.129 37.476 1.00 85.94 171 ASP A N 1
ATOM 1328 C CA . ASP A 1 171 ? -35.010 4.941 37.336 1.00 85.94 171 ASP A CA 1
ATOM 1329 C C . ASP A 1 171 ? -33.747 4.069 37.392 1.00 85.94 171 ASP A C 1
ATOM 1331 O O . ASP A 1 171 ? -32.850 4.200 36.559 1.00 85.94 171 ASP A O 1
ATOM 1335 N N . LEU A 1 172 ? -33.682 3.130 38.345 1.00 88.19 172 LEU A N 1
ATOM 1336 C CA . LEU A 1 172 ? -32.568 2.182 38.462 1.00 88.19 172 LEU A CA 1
ATOM 1337 C C . LEU A 1 172 ? -32.463 1.288 37.225 1.00 88.19 172 LEU A C 1
ATOM 1339 O O . LEU A 1 172 ? -31.366 1.073 36.715 1.00 88.19 172 LEU A O 1
ATOM 1343 N N . ARG A 1 173 ? -33.600 0.827 36.697 1.00 84.50 173 ARG A N 1
ATOM 1344 C CA . ARG A 1 173 ? -33.643 0.060 35.451 1.00 84.50 173 ARG A CA 1
ATOM 1345 C C . ARG A 1 173 ? -33.168 0.886 34.259 1.00 84.50 173 ARG A C 1
ATOM 1347 O O . ARG A 1 173 ? -32.385 0.385 33.462 1.00 84.50 173 ARG A O 1
ATOM 1354 N N . ALA A 1 174 ? -33.577 2.149 34.163 1.00 81.06 174 ALA A N 1
ATOM 1355 C CA . ALA A 1 174 ? -33.112 3.045 33.109 1.00 81.06 174 ALA A CA 1
ATOM 1356 C C . ALA A 1 174 ? -31.590 3.277 33.171 1.00 81.06 174 ALA A C 1
ATOM 1358 O O . ALA A 1 174 ? -30.942 3.329 32.123 1.00 81.06 174 ALA A O 1
ATOM 1359 N N . ILE A 1 175 ? -31.007 3.375 34.374 1.00 87.56 175 ILE A N 1
ATOM 1360 C CA . ILE A 1 175 ? -29.548 3.456 34.570 1.00 87.56 175 ILE A CA 1
ATOM 1361 C C . ILE A 1 175 ? -28.865 2.176 34.073 1.00 87.56 175 ILE A C 1
ATOM 1363 O O . ILE A 1 175 ? -27.889 2.271 33.326 1.00 87.56 175 ILE A O 1
ATOM 1367 N N . THR A 1 176 ? -29.380 1.000 34.447 1.00 83.88 176 THR A N 1
ATOM 1368 C CA . THR A 1 176 ? -28.825 -0.290 34.011 1.00 83.88 176 THR A CA 1
ATOM 1369 C C . THR A 1 176 ? -28.898 -0.448 32.495 1.00 83.88 176 THR A C 1
ATOM 1371 O O . THR A 1 176 ? -27.864 -0.648 31.859 1.00 83.88 176 THR A O 1
ATOM 1374 N N . ASP A 1 177 ? -30.079 -0.250 31.903 1.00 80.81 177 ASP A N 1
ATOM 1375 C CA . ASP A 1 177 ? -30.302 -0.372 30.457 1.00 80.81 177 ASP A CA 1
ATOM 1376 C C . ASP A 1 177 ? -29.395 0.603 29.671 1.00 80.81 177 ASP A C 1
ATOM 1378 O O . ASP A 1 177 ? -28.814 0.251 28.640 1.00 80.81 177 ASP A O 1
ATOM 1382 N N . SER A 1 178 ? -29.207 1.829 30.179 1.00 85.69 178 SER A N 1
ATOM 1383 C CA . SER A 1 178 ? -28.319 2.828 29.563 1.00 85.69 178 SER A CA 1
ATOM 1384 C C . SER A 1 178 ? -26.840 2.450 29.678 1.00 85.69 178 SER A C 1
ATOM 1386 O O . SER A 1 178 ? -26.080 2.632 28.724 1.00 85.69 178 SER A O 1
ATOM 1388 N N . GLY A 1 179 ? -26.416 1.921 30.828 1.00 87.38 179 GLY A N 1
ATOM 1389 C CA . GLY A 1 179 ? -25.039 1.479 31.047 1.00 87.38 179 GLY A CA 1
ATOM 1390 C C . GLY A 1 179 ? -24.673 0.259 30.198 1.00 87.38 179 GLY A C 1
ATOM 1391 O O . GLY A 1 179 ? -23.586 0.222 29.619 1.00 87.38 179 GLY A O 1
ATOM 1392 N N . GLU A 1 180 ? -25.596 -0.694 30.051 1.00 83.94 180 GLU A N 1
ATOM 1393 C CA . GLU A 1 180 ? -25.445 -1.832 29.138 1.00 83.94 180 GLU A CA 1
ATOM 1394 C C . GLU A 1 180 ? -25.356 -1.372 27.679 1.00 83.94 180 GLU A C 1
ATOM 1396 O O . GLU A 1 180 ? -24.441 -1.780 26.960 1.00 83.94 180 GLU A O 1
ATOM 1401 N N . SER A 1 181 ? -26.230 -0.452 27.252 1.00 81.75 181 SER A N 1
ATOM 1402 C CA . SER A 1 181 ? -26.169 0.111 25.898 1.00 81.75 181 SER A CA 1
ATOM 1403 C C . SER A 1 181 ? -24.849 0.843 25.629 1.00 81.75 181 SER A C 1
ATOM 1405 O O . SER A 1 181 ? -24.312 0.752 24.522 1.00 81.75 181 SER A O 1
ATOM 1407 N N . LEU A 1 182 ? -24.310 1.565 26.616 1.00 86.88 182 LEU A N 1
ATOM 1408 C CA . LEU A 1 182 ? -23.021 2.245 26.491 1.00 86.88 182 LEU A CA 1
ATOM 1409 C C . LEU A 1 182 ? -21.862 1.245 26.375 1.00 86.88 182 LEU A C 1
ATOM 1411 O O . LEU A 1 182 ? -20.952 1.467 25.576 1.00 86.88 182 LEU A O 1
ATOM 1415 N N . LEU A 1 183 ? -21.904 0.136 27.122 1.00 84.81 183 LEU A N 1
ATOM 1416 C CA . LEU A 1 183 ? -20.923 -0.946 26.998 1.00 84.81 183 LEU A CA 1
ATOM 1417 C C . LEU A 1 183 ? -20.944 -1.579 25.608 1.00 84.81 183 LEU A C 1
ATOM 1419 O O . LEU A 1 183 ? -19.874 -1.844 25.061 1.00 84.81 183 LEU A O 1
ATOM 1423 N N . THR A 1 184 ? -22.127 -1.799 25.026 1.00 81.50 184 THR A N 1
ATOM 1424 C CA . THR A 1 184 ? -22.244 -2.309 23.652 1.00 81.50 184 THR A CA 1
ATOM 1425 C C . THR A 1 184 ? -21.559 -1.368 22.666 1.00 81.50 184 THR A C 1
ATOM 1427 O O . THR A 1 184 ? -20.649 -1.795 21.965 1.00 81.50 184 THR A O 1
ATOM 1430 N N . ILE A 1 185 ? -21.897 -0.075 22.687 1.00 82.50 185 ILE A N 1
ATOM 1431 C CA . ILE A 1 185 ? -21.291 0.919 21.784 1.00 82.50 185 ILE A CA 1
ATOM 1432 C C . ILE A 1 185 ? -19.770 0.998 21.980 1.00 82.50 185 ILE A C 1
ATOM 1434 O O . ILE A 1 185 ? -19.015 1.073 21.011 1.00 82.50 185 ILE A O 1
ATOM 1438 N N . LEU A 1 186 ? -19.304 0.977 23.231 1.00 85.06 186 LEU A N 1
ATOM 1439 C CA . LEU A 1 186 ? -17.878 1.017 23.546 1.00 85.06 186 LEU A CA 1
ATOM 1440 C C . LEU A 1 186 ? -17.135 -0.202 22.979 1.00 85.06 186 LEU A C 1
ATOM 1442 O O . LEU A 1 186 ? -16.038 -0.048 22.441 1.00 85.06 186 LEU A O 1
ATOM 1446 N N . ASN A 1 187 ? -17.718 -1.397 23.100 1.00 81.06 187 ASN A N 1
ATOM 1447 C CA . ASN A 1 187 ? -17.137 -2.624 22.557 1.00 81.06 187 ASN A CA 1
ATOM 1448 C C . ASN A 1 187 ? -17.158 -2.622 21.019 1.00 81.06 187 ASN A C 1
ATOM 1450 O O . ASN A 1 187 ? -16.141 -2.947 20.415 1.00 81.06 187 ASN A O 1
ATOM 1454 N N . ASP A 1 188 ? -18.236 -2.154 20.388 1.00 82.19 188 ASP A N 1
ATOM 1455 C CA . ASP A 1 188 ? -18.325 -2.056 18.924 1.00 82.19 188 ASP A CA 1
ATOM 1456 C C . ASP A 1 188 ? -17.241 -1.121 18.348 1.00 82.19 188 ASP A C 1
ATOM 1458 O O . ASP A 1 188 ? -16.608 -1.425 17.333 1.00 82.19 188 ASP A O 1
ATOM 1462 N N . ILE A 1 189 ? -16.974 0.011 19.016 1.00 83.75 189 ILE A N 1
ATOM 1463 C CA . ILE A 1 189 ? -15.908 0.951 18.624 1.00 83.75 189 ILE A CA 1
ATOM 1464 C C . ILE A 1 189 ? -14.523 0.305 18.754 1.00 83.75 189 ILE A C 1
ATOM 1466 O O . ILE A 1 189 ? -13.648 0.540 17.910 1.00 83.75 189 ILE A O 1
ATOM 1470 N N . LEU A 1 190 ? -14.305 -0.501 19.795 1.00 80.69 190 LEU A N 1
ATOM 1471 C CA . LEU A 1 190 ? -13.058 -1.244 19.957 1.00 80.69 190 LEU A CA 1
ATOM 1472 C C . LEU A 1 190 ? -12.868 -2.291 18.865 1.00 80.69 190 LEU A C 1
ATOM 1474 O O . LEU A 1 190 ? -11.786 -2.350 18.279 1.00 80.69 190 LEU A O 1
ATOM 1478 N N . ASP A 1 191 ? -13.898 -3.085 18.582 1.00 76.88 191 ASP A N 1
ATOM 1479 C CA . ASP A 1 191 ? -13.844 -4.142 17.574 1.00 76.88 191 ASP A CA 1
ATOM 1480 C C . ASP A 1 191 ? -13.568 -3.548 16.189 1.00 76.88 191 ASP A C 1
ATOM 1482 O O . ASP A 1 191 ? -12.681 -4.017 15.470 1.00 76.88 191 ASP A O 1
ATOM 1486 N N . TYR A 1 192 ? -14.230 -2.436 15.853 1.00 78.38 192 TYR A N 1
ATOM 1487 C CA . TYR A 1 192 ? -13.945 -1.685 14.632 1.00 78.38 192 TYR A CA 1
ATOM 1488 C C . TYR A 1 192 ? -12.485 -1.208 14.574 1.00 78.38 192 TYR A C 1
ATOM 1490 O O . TYR A 1 192 ? -11.806 -1.391 13.561 1.00 78.38 192 TYR A O 1
ATOM 1498 N N . SER A 1 193 ? -11.972 -0.645 15.672 1.00 77.19 193 SER A N 1
ATOM 1499 C CA . SER A 1 193 ? -10.592 -0.139 15.746 1.00 77.19 193 SER A CA 1
ATOM 1500 C C . SER A 1 193 ? -9.549 -1.260 15.649 1.00 77.19 193 SER A C 1
ATOM 1502 O O . SER A 1 193 ? -8.498 -1.086 15.033 1.00 77.19 193 SER A O 1
ATOM 1504 N N . ALA A 1 194 ? -9.838 -2.437 16.210 1.00 72.06 194 ALA A N 1
ATOM 1505 C CA . ALA A 1 194 ? -8.973 -3.610 16.113 1.00 72.06 194 ALA A CA 1
ATOM 1506 C C . ALA A 1 194 ? -8.925 -4.182 14.684 1.00 72.06 194 ALA A C 1
ATOM 1508 O O . ALA A 1 194 ? -7.860 -4.614 14.230 1.00 72.06 194 ALA A O 1
ATOM 1509 N N . ILE A 1 195 ? -10.050 -4.155 13.959 1.00 74.56 195 ILE A N 1
ATOM 1510 C CA . ILE A 1 195 ? -10.127 -4.559 12.547 1.00 74.56 195 ILE A CA 1
ATOM 1511 C C . ILE A 1 195 ? -9.385 -3.556 11.653 1.00 74.56 195 ILE A C 1
ATOM 1513 O O . ILE A 1 195 ? -8.588 -3.977 10.812 1.00 74.56 195 ILE A O 1
ATOM 1517 N N . GLU A 1 196 ? -9.575 -2.248 11.870 1.00 71.38 196 GLU A N 1
ATOM 1518 C CA . GLU A 1 196 ? -8.869 -1.171 11.148 1.00 71.38 196 GLU A CA 1
ATOM 1519 C C . GLU A 1 196 ? -7.337 -1.312 11.285 1.00 71.38 196 GLU A C 1
ATOM 1521 O O . GLU A 1 196 ? -6.596 -1.099 10.326 1.00 71.38 196 GLU A O 1
ATOM 1526 N N . ALA A 1 197 ? -6.854 -1.774 12.444 1.00 67.31 197 ALA A N 1
ATOM 1527 C CA . ALA A 1 197 ? -5.437 -2.040 12.707 1.00 67.31 197 ALA A CA 1
ATOM 1528 C C . ALA A 1 197 ? -4.900 -3.375 12.137 1.00 67.31 197 ALA A C 1
ATOM 1530 O O . ALA A 1 197 ? -3.761 -3.759 12.427 1.00 67.31 197 ALA A O 1
ATOM 1531 N N . GLY A 1 198 ? -5.688 -4.100 11.335 1.00 65.06 198 GLY A N 1
ATOM 1532 C CA . GLY A 1 198 ? -5.284 -5.364 10.709 1.00 65.06 198 GLY A CA 1
ATOM 1533 C C . GLY A 1 198 ? -5.532 -6.614 11.562 1.00 65.06 198 GLY A C 1
ATOM 1534 O O . GLY A 1 198 ? -4.876 -7.632 11.348 1.00 65.06 198 GLY A O 1
ATOM 1535 N N . GLY A 1 199 ? -6.437 -6.551 12.545 1.00 56.19 199 GLY A N 1
ATOM 1536 C CA . GLY A 1 199 ? -6.975 -7.719 13.257 1.00 56.19 199 GLY A CA 1
ATOM 1537 C C . GLY A 1 199 ? -6.050 -8.378 14.288 1.00 56.19 199 GLY A C 1
ATOM 1538 O O . GLY A 1 199 ? -6.483 -9.285 14.990 1.00 56.19 199 GLY A O 1
ATOM 1539 N N . LYS A 1 200 ? -4.800 -7.917 14.445 1.00 50.00 200 LYS A N 1
ATOM 1540 C CA . LYS A 1 200 ? -3.818 -8.513 15.380 1.00 50.00 200 LYS A CA 1
ATOM 1541 C C . LYS A 1 200 ? -4.229 -8.469 16.858 1.00 50.00 200 LYS A C 1
ATOM 1543 O O . LYS A 1 200 ? -3.699 -9.251 17.639 1.00 50.00 200 LYS A O 1
ATOM 1548 N N . ASN A 1 201 ? -5.167 -7.594 17.223 1.00 49.25 201 ASN A N 1
ATOM 1549 C CA . ASN A 1 201 ? -5.667 -7.454 18.593 1.00 49.25 201 ASN A CA 1
ATOM 1550 C C . ASN A 1 201 ? -7.066 -8.058 18.798 1.00 49.25 201 ASN A C 1
ATOM 1552 O O . ASN A 1 201 ? -7.600 -7.963 19.901 1.00 49.25 201 ASN A O 1
ATOM 1556 N N . VAL A 1 202 ? -7.658 -8.697 17.781 1.00 53.16 202 VAL A N 1
ATOM 1557 C CA . VAL A 1 202 ? -8.845 -9.536 17.985 1.00 53.16 202 VAL A CA 1
ATOM 1558 C C . VAL A 1 202 ? -8.344 -10.864 18.541 1.00 53.16 202 VAL A C 1
ATOM 1560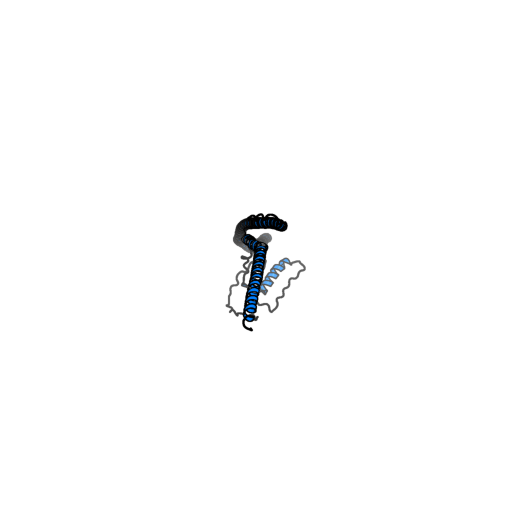 O O . VAL A 1 202 ? -8.045 -11.803 17.805 1.00 53.16 202 VAL A O 1
ATOM 1563 N N . SER A 1 203 ? -8.161 -10.920 19.859 1.00 52.72 203 SER A N 1
ATOM 1564 C CA . SER A 1 203 ? -7.820 -12.167 20.533 1.00 52.72 203 SER A CA 1
ATOM 1565 C C . SER A 1 203 ? -9.048 -13.068 20.514 1.00 52.72 203 SER A C 1
ATOM 1567 O O . SER A 1 203 ? -9.969 -12.861 21.301 1.00 52.72 203 SER A O 1
ATOM 1569 N N . VAL A 1 204 ? -9.083 -14.030 19.599 1.00 59.19 204 VAL A N 1
ATOM 1570 C CA . VAL A 1 204 ? -10.005 -15.164 19.685 1.00 59.19 204 VAL A CA 1
ATOM 1571 C C . VAL A 1 204 ? -9.478 -16.043 20.814 1.00 59.19 204 VAL A C 1
ATOM 1573 O O . VAL A 1 204 ? -8.356 -16.547 20.728 1.00 59.19 204 VAL A O 1
ATOM 1576 N N . SER A 1 205 ? -10.232 -16.127 21.908 1.00 59.09 205 SER A N 1
ATOM 1577 C CA . SER A 1 205 ? -9.918 -17.045 23.006 1.00 59.09 205 SER A CA 1
ATOM 1578 C C . SER A 1 205 ? -9.984 -18.475 22.465 1.00 59.09 205 SER A C 1
ATOM 1580 O O . SER A 1 205 ? -10.891 -18.791 21.705 1.00 59.09 205 SER A O 1
ATOM 1582 N N . ASP A 1 206 ? -9.010 -19.322 22.790 1.00 74.69 206 ASP A N 1
ATOM 1583 C CA . ASP A 1 206 ? -9.059 -20.753 22.473 1.00 74.69 206 ASP A CA 1
ATOM 1584 C C . ASP A 1 206 ? -9.203 -21.510 23.790 1.00 74.69 206 ASP A C 1
ATOM 1586 O O . ASP A 1 206 ? -8.220 -21.936 24.407 1.00 74.69 206 ASP A O 1
ATOM 1590 N N . GLU A 1 207 ? -10.440 -21.590 24.276 1.00 76.38 207 GLU A N 1
ATOM 1591 C CA . GLU A 1 207 ? -10.781 -22.195 25.558 1.00 76.38 207 GLU A CA 1
ATOM 1592 C C . GLU A 1 207 ? -11.851 -23.287 25.406 1.00 76.38 207 GLU A C 1
ATOM 1594 O O . GLU A 1 207 ? -12.656 -23.255 24.471 1.00 76.38 207 GLU A O 1
ATOM 1599 N N . PRO A 1 208 ? -11.844 -24.307 26.283 1.00 81.25 208 PRO A N 1
ATOM 1600 C CA . PRO A 1 208 ? -12.866 -25.338 26.265 1.00 81.25 208 PRO A CA 1
ATOM 1601 C C . PRO A 1 208 ? -14.211 -24.757 26.707 1.00 81.25 208 PRO A C 1
ATOM 1603 O O . PRO A 1 208 ? -14.325 -24.224 27.811 1.00 81.25 208 PRO A O 1
ATOM 1606 N N . PHE A 1 209 ? -15.239 -24.913 25.878 1.00 83.00 209 PHE A N 1
ATOM 1607 C CA . PHE A 1 209 ? -16.600 -24.482 26.181 1.00 83.00 209 PHE A CA 1
ATOM 1608 C C . PHE A 1 209 ? -17.632 -25.538 25.806 1.00 83.00 209 PHE A C 1
ATOM 1610 O O . PHE A 1 209 ? -17.432 -26.333 24.886 1.00 83.00 209 PHE A O 1
ATOM 1617 N N . GLU A 1 210 ? -18.764 -25.526 26.505 1.00 86.75 210 GLU A N 1
ATOM 1618 C CA . GLU A 1 210 ? -19.876 -26.422 26.215 1.00 86.75 210 GLU A CA 1
ATOM 1619 C C . GLU A 1 210 ? -20.884 -25.731 25.276 1.00 86.75 210 GLU A C 1
ATOM 1621 O O . GLU A 1 210 ? -21.462 -24.699 25.636 1.00 86.75 210 GLU A O 1
ATOM 1626 N N . PRO A 1 211 ? -21.141 -26.269 24.069 1.00 86.25 211 PRO A N 1
ATOM 1627 C CA . PRO A 1 211 ? -22.026 -25.623 23.101 1.00 86.25 211 PRO A CA 1
ATOM 1628 C C . PRO A 1 211 ? -23.499 -25.624 23.536 1.00 86.25 211 PRO A C 1
ATOM 1630 O O . PRO A 1 211 ? -24.240 -24.721 23.153 1.00 86.25 211 PRO A O 1
ATOM 1633 N N . ARG A 1 212 ? -23.936 -26.596 24.353 1.00 86.69 212 ARG A N 1
ATOM 1634 C CA . ARG A 1 212 ? -25.330 -26.677 24.832 1.00 86.69 212 ARG A CA 1
ATOM 1635 C C . ARG A 1 212 ? -25.686 -25.497 25.763 1.00 86.69 212 ARG A C 1
ATOM 1637 O O . ARG A 1 212 ? -26.593 -24.748 25.395 1.00 86.69 212 ARG A O 1
ATOM 1644 N N . PRO A 1 213 ? -24.957 -25.236 26.871 1.00 83.19 213 PRO A N 1
ATOM 1645 C CA . PRO A 1 213 ? -25.186 -24.053 27.711 1.00 83.19 213 PRO A CA 1
ATOM 1646 C C . PRO A 1 213 ? -25.010 -22.718 26.973 1.00 83.19 213 PRO A C 1
ATOM 1648 O O . PRO A 1 213 ? -25.741 -21.756 27.221 1.00 83.19 213 PRO A O 1
ATOM 1651 N N . LEU A 1 214 ? -24.060 -22.643 26.033 1.00 82.69 214 LEU A N 1
ATOM 1652 C CA . LEU A 1 214 ? -23.842 -21.431 25.240 1.00 82.69 214 LEU A CA 1
ATOM 1653 C C . LEU A 1 214 ? -25.052 -21.112 24.346 1.00 82.69 214 LEU A C 1
ATOM 1655 O O . LEU A 1 214 ? -25.511 -19.969 24.284 1.00 82.69 214 LEU A O 1
ATOM 1659 N N . LEU A 1 215 ? -25.607 -22.122 23.676 1.00 86.25 215 LEU A N 1
ATOM 1660 C CA . LEU A 1 215 ? -26.783 -21.943 22.827 1.00 86.25 215 LEU A CA 1
ATOM 1661 C C . LEU A 1 215 ? -28.033 -21.604 23.656 1.00 86.25 215 LEU A C 1
ATOM 1663 O O . LEU A 1 215 ? -28.834 -20.763 23.247 1.00 86.25 215 LEU A O 1
ATOM 1667 N N . GLU A 1 216 ? -28.178 -22.211 24.834 1.00 82.44 216 GLU A N 1
ATOM 1668 C CA . GLU A 1 216 ? -29.291 -21.957 25.754 1.00 82.44 216 GLU A CA 1
ATOM 1669 C C . GLU A 1 216 ? -29.262 -20.530 26.322 1.00 82.44 216 GLU A C 1
ATOM 1671 O O . GLU A 1 216 ? -30.272 -19.822 26.272 1.00 82.44 216 GLU A O 1
ATOM 1676 N N . SER A 1 217 ? -28.091 -20.049 26.749 1.00 74.75 217 SER A N 1
ATOM 1677 C CA . SER A 1 217 ? -27.922 -18.657 27.191 1.00 74.75 217 SER A CA 1
ATOM 1678 C C . SER A 1 217 ? -28.180 -17.653 26.058 1.00 74.75 217 SER A C 1
ATOM 1680 O O . SER A 1 217 ? -28.860 -16.644 26.261 1.00 74.75 217 SER A O 1
ATOM 1682 N N . THR A 1 218 ? -27.740 -17.963 24.835 1.00 81.00 218 THR A N 1
ATOM 1683 C CA . THR A 1 218 ? -28.006 -17.136 23.645 1.00 81.00 218 THR A CA 1
ATOM 1684 C C . THR A 1 218 ? -29.504 -17.059 23.334 1.00 81.00 218 THR A C 1
ATOM 1686 O O . THR A 1 218 ? -30.039 -15.974 23.087 1.00 81.00 218 THR A O 1
ATOM 1689 N N . LEU A 1 219 ? -30.215 -18.190 23.388 1.00 82.75 219 LEU A N 1
ATOM 1690 C CA . LEU A 1 219 ? -31.669 -18.228 23.221 1.00 82.75 219 LEU A CA 1
ATOM 1691 C C . LEU A 1 219 ? -32.396 -17.406 24.281 1.00 82.75 219 LEU A C 1
ATOM 1693 O O . LEU A 1 219 ? -33.338 -16.681 23.955 1.00 82.75 219 LEU A O 1
ATOM 1697 N N . GLN A 1 220 ? -31.974 -17.519 25.540 1.00 77.19 220 GLN A N 1
ATOM 1698 C CA . GLN A 1 220 ? -32.574 -16.785 26.646 1.00 77.19 220 GLN A CA 1
ATOM 1699 C C . GLN A 1 220 ? -32.408 -15.274 26.444 1.00 77.19 220 GLN A C 1
ATOM 1701 O O . GLN A 1 220 ? -33.371 -14.524 26.614 1.00 77.19 220 GLN A O 1
ATOM 1706 N N . LEU A 1 221 ? -31.242 -14.839 25.962 1.00 73.81 221 LEU A N 1
ATOM 1707 C CA . LEU A 1 221 ? -30.959 -13.440 25.635 1.00 73.81 221 LEU A CA 1
ATOM 1708 C C . LEU A 1 221 ? -31.810 -12.936 24.453 1.00 73.81 221 LEU A C 1
ATOM 1710 O O . LEU A 1 221 ? -32.361 -11.833 24.486 1.00 73.81 221 LEU A O 1
ATOM 1714 N N . MET A 1 222 ? -32.007 -13.769 23.428 1.00 75.25 222 MET A N 1
ATOM 1715 C CA . MET A 1 222 ? -32.879 -13.455 22.288 1.00 75.25 222 MET A CA 1
ATOM 1716 C C . MET A 1 222 ? -34.373 -13.479 22.649 1.00 75.25 222 MET A C 1
ATOM 1718 O O . MET A 1 222 ? -35.155 -12.742 22.042 1.00 75.25 222 MET A O 1
ATOM 1722 N N . SER A 1 223 ? -34.781 -14.278 23.644 1.00 76.88 223 SER A N 1
ATOM 1723 C CA . SER A 1 223 ? -36.186 -14.460 24.044 1.00 76.88 223 SER A CA 1
ATOM 1724 C C . SER A 1 223 ? -36.864 -13.142 24.435 1.00 76.88 223 SER A C 1
ATOM 1726 O O . SER A 1 223 ? -38.020 -12.902 24.075 1.00 76.88 223 SER A O 1
ATOM 1728 N N . GLY A 1 224 ? -36.118 -12.234 25.076 1.00 74.31 224 GLY A N 1
ATOM 1729 C CA . GLY A 1 224 ? -36.589 -10.894 25.417 1.00 74.31 224 GLY A CA 1
ATOM 1730 C C . GLY A 1 224 ? -36.921 -10.044 24.187 1.00 74.31 224 GLY A C 1
ATOM 1731 O O . GLY A 1 224 ? -37.917 -9.323 24.197 1.00 74.31 224 GLY A O 1
ATOM 1732 N N . ARG A 1 225 ? -36.152 -10.178 23.094 1.00 72.12 225 ARG A N 1
ATOM 1733 C CA . ARG A 1 225 ? -36.339 -9.410 21.843 1.00 72.12 225 ARG A CA 1
ATOM 1734 C C . ARG A 1 225 ? -37.498 -9.908 20.976 1.00 72.12 225 ARG A C 1
ATOM 1736 O O . ARG A 1 225 ? -38.007 -9.156 20.144 1.00 72.12 225 ARG A O 1
ATOM 1743 N N . VAL A 1 226 ? -37.898 -11.170 21.130 1.00 81.56 226 VAL A N 1
ATOM 1744 C CA . VAL A 1 226 ? -39.027 -11.768 20.388 1.00 81.56 226 VAL A CA 1
ATOM 1745 C C . VAL A 1 226 ? -40.327 -11.794 21.193 1.00 81.56 226 VAL A C 1
ATOM 1747 O O . VAL A 1 226 ? -41.374 -12.162 20.659 1.00 81.56 226 VAL A O 1
ATOM 1750 N N . LYS A 1 227 ? -40.296 -11.359 22.458 1.00 78.62 227 LYS A N 1
ATOM 1751 C CA . LYS A 1 227 ? -41.481 -11.264 23.313 1.00 78.62 227 LYS A CA 1
ATOM 1752 C C . LYS A 1 227 ? -42.530 -10.345 22.666 1.00 78.62 227 LYS A C 1
ATOM 1754 O O . LYS A 1 227 ? -42.253 -9.191 22.364 1.00 78.62 227 LYS A O 1
ATOM 1759 N N . GLY A 1 228 ? -43.737 -10.868 22.438 1.00 74.25 228 GLY A N 1
ATOM 1760 C CA . GLY A 1 228 ? -44.833 -10.133 21.789 1.00 74.25 228 GLY A CA 1
ATOM 1761 C C . GLY A 1 228 ? -44.827 -10.165 20.254 1.00 74.25 228 GLY A C 1
ATOM 1762 O O . GLY A 1 228 ? -45.687 -9.543 19.635 1.00 74.25 228 GLY A O 1
ATOM 1763 N N . ARG A 1 229 ? -43.901 -10.901 19.625 1.00 82.38 229 ARG A N 1
ATOM 1764 C CA . ARG A 1 229 ? -43.890 -11.164 18.176 1.00 82.38 229 ARG A CA 1
ATOM 1765 C C . ARG A 1 229 ? -44.338 -12.606 17.889 1.00 82.38 229 ARG A C 1
ATOM 1767 O O . ARG A 1 229 ? -44.103 -13.479 18.722 1.00 82.38 229 ARG A O 1
ATOM 1774 N N . PRO A 1 230 ? -44.934 -12.903 16.718 1.00 85.44 230 PRO A N 1
ATOM 1775 C CA . PRO A 1 230 ? -45.327 -14.262 16.326 1.00 85.44 230 PRO A CA 1
ATOM 1776 C C . PRO A 1 230 ? -44.110 -15.093 15.869 1.00 85.44 230 PRO A C 1
ATOM 1778 O O . PRO A 1 230 ? -44.114 -15.687 14.794 1.00 85.44 230 PRO A O 1
ATOM 1781 N N . ILE A 1 231 ? -43.034 -15.091 16.658 1.00 88.44 231 ILE A N 1
ATOM 1782 C CA . ILE A 1 231 ? -41.762 -15.751 16.354 1.00 88.44 231 ILE A CA 1
ATOM 1783 C C . ILE A 1 231 ? -41.487 -16.760 17.466 1.00 88.44 231 ILE A C 1
ATOM 1785 O O . ILE A 1 231 ? -41.464 -16.402 18.642 1.00 88.44 231 ILE A O 1
ATOM 1789 N N . ARG A 1 232 ? -41.277 -18.027 17.094 1.00 84.50 232 ARG A N 1
ATOM 1790 C CA . ARG A 1 232 ? -40.895 -19.096 18.021 1.00 84.50 232 ARG A CA 1
ATOM 1791 C C . ARG A 1 232 ? -39.406 -19.375 17.862 1.00 84.50 232 ARG A C 1
ATOM 1793 O O . ARG A 1 232 ? -38.963 -19.687 16.762 1.00 84.50 232 ARG A O 1
ATOM 1800 N N . LEU A 1 233 ? -38.660 -19.272 18.956 1.00 85.62 233 LEU A N 1
ATOM 1801 C CA . LEU A 1 233 ? -37.275 -19.727 19.016 1.00 85.62 233 LEU A CA 1
ATOM 1802 C C . LEU A 1 233 ? -37.266 -21.205 19.425 1.00 85.62 233 LEU A C 1
ATOM 1804 O O . LEU A 1 233 ? -37.968 -21.585 20.361 1.00 85.62 233 LEU A O 1
ATOM 1808 N N . ALA A 1 234 ? -36.507 -22.026 18.708 1.00 86.50 234 ALA A N 1
ATOM 1809 C CA . ALA A 1 234 ? -36.305 -23.441 18.998 1.00 86.50 234 ALA A CA 1
ATOM 1810 C C . ALA A 1 234 ? -34.840 -23.791 18.734 1.00 86.50 234 ALA A C 1
ATOM 1812 O O . ALA A 1 234 ? -34.213 -23.188 17.861 1.00 86.50 234 ALA A O 1
ATOM 1813 N N . THR A 1 235 ? -34.307 -24.755 19.477 1.00 83.81 235 THR A N 1
ATOM 1814 C CA . THR A 1 235 ? -32.953 -25.277 19.281 1.00 83.81 235 THR A CA 1
ATOM 1815 C C . THR A 1 235 ? -32.958 -26.784 19.206 1.00 83.81 235 THR A C 1
ATOM 1817 O O . THR A 1 235 ? -33.718 -27.462 19.893 1.00 83.81 235 THR A O 1
ATOM 1820 N N . GLU A 1 236 ? -32.068 -27.293 18.367 1.00 87.50 236 GLU A N 1
ATOM 1821 C CA . GLU A 1 236 ? -31.809 -28.709 18.189 1.00 87.50 236 GLU A CA 1
ATOM 1822 C C . GLU A 1 236 ? -30.293 -28.868 18.090 1.00 87.50 236 GLU A C 1
ATOM 1824 O O . GLU A 1 236 ? -29.636 -28.177 17.311 1.00 87.50 236 GLU A O 1
ATOM 1829 N N . ILE A 1 237 ? -29.726 -29.715 18.946 1.00 84.81 237 ILE A N 1
ATOM 1830 C CA . ILE A 1 237 ? -28.295 -30.023 18.962 1.00 84.81 237 ILE A CA 1
ATOM 1831 C C . ILE A 1 237 ? -28.189 -31.530 18.798 1.00 84.81 237 ILE A C 1
ATOM 1833 O O . ILE A 1 237 ? -28.682 -32.268 19.653 1.00 84.81 237 ILE A O 1
ATOM 1837 N N . ALA A 1 238 ? -27.549 -31.958 17.713 1.00 89.81 238 ALA A N 1
ATOM 1838 C CA . ALA A 1 238 ? -27.365 -33.365 17.400 1.00 89.81 238 ALA A CA 1
ATOM 1839 C C . ALA A 1 238 ? -26.555 -34.094 18.489 1.00 89.81 238 ALA A C 1
ATOM 1841 O O . ALA A 1 238 ? -25.724 -33.505 19.187 1.00 89.81 238 ALA A O 1
ATOM 1842 N N . ASP A 1 239 ? -26.823 -35.387 18.656 1.00 85.69 239 ASP A N 1
ATOM 1843 C CA . ASP A 1 239 ? -26.218 -36.206 19.714 1.00 85.69 239 ASP A CA 1
ATOM 1844 C C . ASP A 1 239 ? -24.724 -36.484 19.489 1.00 85.69 239 ASP A C 1
ATOM 1846 O O . ASP A 1 239 ? -24.009 -36.822 20.430 1.00 85.69 239 ASP A O 1
ATOM 1850 N N . ASP A 1 240 ? -24.238 -36.316 18.259 1.00 90.56 240 ASP A N 1
ATOM 1851 C CA . ASP A 1 240 ? -22.832 -36.470 17.879 1.00 90.56 240 ASP A CA 1
ATOM 1852 C C . ASP A 1 240 ? -21.973 -35.233 18.191 1.00 90.56 240 ASP A C 1
ATOM 1854 O O . ASP A 1 240 ? -20.745 -35.291 18.081 1.00 90.56 240 ASP A O 1
ATOM 1858 N N . VAL A 1 241 ? -22.589 -34.127 18.624 1.00 85.69 241 VAL A N 1
ATOM 1859 C CA . VAL A 1 241 ? -21.868 -32.918 19.031 1.00 85.69 241 VAL A CA 1
ATOM 1860 C C . VAL A 1 241 ? -21.114 -33.181 20.343 1.00 85.69 241 VAL A C 1
ATOM 1862 O O . VAL A 1 241 ? -21.745 -33.500 21.357 1.00 85.69 241 VAL A O 1
ATOM 1865 N N . PRO A 1 242 ? -19.777 -33.005 20.371 1.00 87.00 242 PRO A N 1
ATOM 1866 C CA . PRO A 1 242 ? -18.985 -33.170 21.583 1.00 87.00 242 PRO A CA 1
ATOM 1867 C C . PRO A 1 242 ? -19.469 -32.266 22.720 1.00 87.00 242 PRO A C 1
ATOM 1869 O O . PRO A 1 242 ? -19.832 -31.111 22.502 1.00 87.00 242 PRO A O 1
ATOM 1872 N N . THR A 1 243 ? -19.410 -32.770 23.956 1.00 85.75 243 THR A N 1
ATOM 1873 C CA . THR A 1 243 ? -19.802 -32.012 25.156 1.00 85.75 243 THR A CA 1
ATOM 1874 C C . THR A 1 243 ? -18.988 -30.732 25.331 1.00 85.75 243 THR A C 1
ATOM 1876 O O . THR A 1 243 ? -19.523 -29.751 25.827 1.00 85.75 243 THR A O 1
ATOM 1879 N N . ALA A 1 244 ? -17.728 -30.726 24.885 1.00 86.19 244 ALA A N 1
ATOM 1880 C CA . ALA A 1 244 ? -16.857 -29.561 24.910 1.00 86.19 244 ALA A CA 1
ATOM 1881 C C . ALA A 1 244 ? -16.160 -29.359 23.557 1.00 86.19 244 ALA A C 1
ATOM 1883 O O . ALA A 1 244 ? -15.680 -30.319 22.946 1.00 86.19 244 ALA A O 1
ATOM 1884 N N . LEU A 1 245 ? -16.078 -28.103 23.122 1.00 87.25 245 LEU A N 1
ATOM 1885 C CA . LEU A 1 245 ? -15.347 -27.642 21.943 1.00 87.25 245 LEU A CA 1
ATOM 1886 C C . LEU A 1 245 ? -14.259 -26.656 22.369 1.00 87.25 245 LEU A C 1
ATOM 1888 O O . LEU A 1 245 ? -14.365 -26.031 23.416 1.00 87.25 245 LEU A O 1
ATOM 1892 N N . MET A 1 246 ? -13.214 -26.529 21.557 1.00 83.31 246 MET A N 1
ATOM 1893 C CA . MET A 1 246 ? -12.185 -25.503 21.728 1.00 83.31 246 MET A CA 1
ATOM 1894 C C . MET A 1 246 ? -12.520 -24.315 20.829 1.00 83.31 246 MET A C 1
ATOM 1896 O O . MET A 1 246 ? -12.786 -24.505 19.638 1.00 83.31 246 MET A O 1
ATOM 1900 N N . GLY A 1 247 ? -12.553 -23.117 21.397 1.00 80.44 247 GLY A N 1
ATOM 1901 C CA . GLY A 1 247 ? -12.789 -21.888 20.651 1.00 80.44 247 GLY A CA 1
ATOM 1902 C C . GLY A 1 247 ? -13.121 -20.730 21.576 1.00 80.44 247 GLY A C 1
ATOM 1903 O O . GLY A 1 247 ? -12.869 -20.799 22.775 1.00 80.44 247 GLY A O 1
ATOM 1904 N N . ASP A 1 248 ? -13.693 -19.670 21.013 1.00 73.62 248 ASP A N 1
ATOM 1905 C CA . ASP A 1 248 ? -14.055 -18.480 21.774 1.00 73.62 248 ASP A CA 1
ATOM 1906 C C . ASP A 1 248 ? -15.537 -18.550 22.156 1.00 73.62 248 ASP A C 1
ATOM 1908 O O . ASP A 1 248 ? -16.395 -18.397 21.281 1.00 73.62 248 ASP A O 1
ATOM 1912 N N . PRO A 1 249 ? -15.871 -18.803 23.433 1.00 68.00 249 PRO A N 1
ATOM 1913 C CA . PRO A 1 249 ? -17.250 -18.885 23.877 1.00 68.00 249 PRO A CA 1
ATOM 1914 C C . PRO A 1 249 ? -17.923 -17.522 23.961 1.00 68.00 249 PRO A C 1
ATOM 1916 O O . PRO A 1 249 ? -19.113 -17.498 24.274 1.00 68.00 249 PRO A O 1
ATOM 1919 N N . ARG A 1 250 ? -17.214 -16.398 23.738 1.00 66.12 250 ARG A N 1
ATOM 1920 C CA . ARG A 1 250 ? -17.825 -15.067 23.823 1.00 66.12 250 ARG A CA 1
ATOM 1921 C C . ARG A 1 250 ? -19.039 -15.015 22.893 1.00 66.12 250 ARG A C 1
ATOM 1923 O O . ARG A 1 250 ? -18.878 -15.035 21.670 1.00 66.12 250 ARG A O 1
ATOM 1930 N N . PRO A 1 251 ? -20.260 -14.892 23.444 1.00 53.19 251 PRO A N 1
ATOM 1931 C CA . PRO A 1 251 ? -21.410 -14.556 22.631 1.00 53.19 251 PRO A CA 1
ATOM 1932 C C . PRO A 1 251 ? -21.117 -13.182 22.033 1.00 53.19 251 PRO A C 1
ATOM 1934 O O . PRO A 1 251 ? -20.676 -12.284 22.756 1.00 53.19 251 PRO A O 1
ATOM 1937 N N . TYR A 1 252 ? -21.384 -12.996 20.743 1.00 45.25 252 TYR A N 1
ATOM 1938 C CA . TYR A 1 252 ? -21.186 -11.740 20.004 1.00 45.25 252 TYR A CA 1
ATOM 1939 C C . TYR A 1 252 ? -22.069 -10.570 20.520 1.00 45.25 252 TYR A C 1
ATOM 1941 O O . TYR A 1 252 ? -22.434 -9.675 19.770 1.00 45.25 252 TYR A O 1
ATOM 1949 N N . SER A 1 253 ? -22.480 -10.558 21.793 1.00 36.09 253 SER A N 1
ATOM 1950 C CA . SER A 1 253 ? -23.282 -9.478 22.371 1.00 36.09 253 SER A CA 1
ATOM 1951 C C . SER A 1 253 ? -22.984 -9.087 23.816 1.00 36.09 253 SER A C 1
ATOM 1953 O O . SER A 1 253 ? -23.545 -8.088 24.249 1.00 36.09 253 SER A O 1
ATOM 1955 N N . SER A 1 254 ? -22.146 -9.783 24.589 1.00 36.62 254 SER A N 1
ATOM 1956 C CA . SER A 1 254 ? -21.884 -9.351 25.976 1.00 36.62 254 SER A CA 1
ATOM 1957 C C . SER A 1 254 ? -20.852 -10.239 26.654 1.00 36.62 254 SER A C 1
ATOM 1959 O O . SER A 1 254 ? -21.131 -11.386 26.995 1.00 36.62 254 SER A O 1
ATOM 1961 N N . GLY A 1 255 ? -19.658 -9.693 26.879 1.00 41.19 255 GLY A N 1
ATOM 1962 C CA . GLY A 1 255 ? -18.626 -10.351 27.665 1.00 41.19 255 GLY A CA 1
ATOM 1963 C C . GLY A 1 255 ? -18.995 -10.377 29.140 1.00 41.19 255 GLY A C 1
ATOM 1964 O O . GLY A 1 255 ? -18.876 -9.351 29.793 1.00 41.19 255 GLY A O 1
ATOM 1965 N N . HIS A 1 256 ? -19.392 -11.542 29.646 1.00 36.84 256 HIS A N 1
ATOM 1966 C CA . HIS A 1 256 ? -19.244 -11.954 31.042 1.00 36.84 256 HIS A CA 1
ATOM 1967 C C . HIS A 1 256 ? -19.127 -13.480 31.082 1.00 36.84 256 HIS A C 1
ATOM 1969 O O . HIS A 1 256 ? -20.089 -14.181 30.788 1.00 36.84 256 HIS A O 1
ATOM 1975 N N . TYR A 1 257 ? -17.970 -13.988 31.502 1.00 35.75 257 TYR A N 1
ATOM 1976 C CA . TYR A 1 257 ? -17.886 -15.297 32.143 1.00 35.75 257 TYR A CA 1
ATOM 1977 C C . TYR A 1 257 ? -17.000 -15.147 33.384 1.00 35.75 257 TYR A C 1
ATOM 1979 O O . TYR A 1 257 ? -15.816 -14.830 33.289 1.00 35.75 257 TYR A O 1
ATOM 1987 N N . GLN A 1 258 ? -17.615 -15.280 34.560 1.00 31.92 258 GLN A N 1
ATOM 1988 C CA . GLN A 1 258 ? -16.918 -15.484 35.831 1.00 31.92 258 GLN A CA 1
ATOM 1989 C C . GLN A 1 258 ? -16.468 -16.956 35.943 1.00 31.92 258 GLN A C 1
ATOM 1991 O O . GLN A 1 258 ? -17.045 -17.821 35.279 1.00 31.92 258 GLN A O 1
ATOM 1996 N N . PRO A 1 259 ? -15.428 -17.260 36.741 1.00 34.69 259 PRO A N 1
ATOM 1997 C CA . PRO A 1 259 ? -14.697 -18.516 36.643 1.00 34.69 259 PRO A CA 1
ATOM 1998 C C . PRO A 1 259 ? -15.434 -19.665 37.339 1.00 34.69 259 PRO A C 1
ATOM 2000 O O . PRO A 1 259 ? -15.836 -19.541 38.495 1.00 34.69 259 PRO A O 1
ATOM 2003 N N . VAL A 1 260 ? -15.538 -20.817 36.670 1.00 37.12 260 VAL A N 1
ATOM 2004 C CA . VAL A 1 260 ? -15.891 -22.078 37.334 1.00 37.12 260 VAL A CA 1
ATOM 2005 C C . VAL A 1 260 ? -14.609 -22.714 37.858 1.00 37.12 260 VAL A C 1
ATOM 2007 O O . VAL A 1 260 ? -13.801 -23.298 37.135 1.00 37.12 260 VAL A O 1
ATOM 2010 N N . GLU A 1 261 ? -14.414 -22.548 39.156 1.00 40.56 261 GLU A N 1
ATOM 2011 C CA . GLU A 1 261 ? -13.462 -23.279 39.970 1.00 40.56 261 GLU A CA 1
ATOM 2012 C C . GLU A 1 261 ? -13.879 -24.757 40.031 1.00 40.56 261 GLU A C 1
ATOM 2014 O O . GLU A 1 261 ? -14.899 -25.080 40.630 1.00 40.56 261 GLU A O 1
ATOM 2019 N N . GLN A 1 262 ? -13.119 -25.634 39.361 1.00 36.97 262 GLN A N 1
ATOM 2020 C CA . GLN A 1 262 ? -12.765 -27.012 39.755 1.00 36.97 262 GLN A CA 1
ATOM 2021 C C . GLN A 1 262 ? -12.170 -27.762 38.551 1.00 36.97 262 GLN A C 1
ATOM 2023 O O . GLN A 1 262 ? -12.866 -28.187 37.634 1.00 36.97 262 GLN A O 1
ATOM 2028 N N . ARG A 1 263 ? -10.846 -27.953 38.559 1.00 34.38 263 ARG A N 1
ATOM 2029 C CA . ARG A 1 263 ? -10.154 -28.859 37.630 1.00 34.38 263 ARG A CA 1
ATOM 2030 C C . ARG A 1 263 ? -10.192 -30.292 38.168 1.00 34.38 263 ARG A C 1
ATOM 2032 O O . ARG A 1 263 ? -9.673 -30.518 39.261 1.00 34.38 263 ARG A O 1
ATOM 2039 N N . PRO A 1 264 ? -10.547 -31.280 37.337 1.00 34.53 264 PRO A N 1
ATOM 2040 C CA . PRO A 1 264 ? -9.839 -32.546 37.306 1.00 34.53 264 PRO A CA 1
ATOM 2041 C C . PRO A 1 264 ? -8.968 -32.615 36.047 1.00 34.53 264 PRO A C 1
ATOM 2043 O O . PRO A 1 264 ? -9.348 -32.198 34.954 1.00 34.53 264 PRO A O 1
ATOM 2046 N N . ALA A 1 265 ? -7.752 -33.127 36.215 1.00 41.34 265 ALA A N 1
ATOM 2047 C CA . ALA A 1 265 ? -6.804 -33.345 35.137 1.00 41.34 265 ALA A CA 1
ATOM 2048 C C . ALA A 1 265 ? -7.359 -34.368 34.131 1.00 41.34 265 ALA A C 1
ATOM 2050 O O . ALA A 1 265 ? -7.469 -35.549 34.453 1.00 41.34 265 ALA A O 1
ATOM 2051 N N . PHE A 1 266 ? -7.657 -33.939 32.902 1.00 38.03 266 PHE A N 1
ATOM 2052 C CA . PHE A 1 266 ? -7.944 -34.856 31.801 1.00 38.03 266 PHE A CA 1
ATOM 2053 C C . PHE A 1 266 ? -6.723 -35.017 30.894 1.00 38.03 266 PHE A C 1
ATOM 2055 O O . PHE A 1 266 ? -6.188 -34.069 30.318 1.00 38.03 266 PHE A O 1
ATOM 2062 N N . HIS A 1 267 ? -6.259 -36.264 30.805 1.00 35.69 267 HIS A N 1
ATOM 2063 C CA . HIS A 1 267 ? -5.182 -36.703 29.932 1.00 35.69 267 HIS A CA 1
ATOM 2064 C C . HIS A 1 267 ? -5.490 -36.395 28.461 1.00 35.69 267 HIS A C 1
ATOM 2066 O O . HIS A 1 267 ? -6.482 -36.866 27.907 1.00 35.69 267 HIS A O 1
ATOM 2072 N N . ARG A 1 268 ? -4.569 -35.677 27.804 1.00 35.03 268 ARG A N 1
ATOM 2073 C CA . ARG A 1 268 ? -4.513 -35.523 26.343 1.00 35.03 268 ARG A CA 1
ATOM 2074 C C . ARG A 1 268 ? -4.478 -36.901 25.669 1.00 35.03 268 ARG A C 1
ATOM 2076 O O . ARG A 1 268 ? -3.415 -37.517 25.597 1.00 35.03 268 ARG A O 1
ATOM 2083 N N . ARG A 1 269 ? -5.592 -37.353 25.089 1.00 36.69 269 ARG A N 1
ATOM 2084 C CA . ARG A 1 269 ? -5.538 -38.303 23.967 1.00 36.69 269 ARG A CA 1
ATOM 2085 C C . ARG A 1 269 ? -5.368 -37.501 22.684 1.00 36.69 269 ARG A C 1
ATOM 2087 O O . ARG A 1 269 ? -6.244 -36.731 22.309 1.00 36.69 269 ARG A O 1
ATOM 2094 N N . ARG A 1 270 ? -4.215 -37.664 22.030 1.00 35.41 270 ARG A N 1
ATOM 2095 C CA . ARG A 1 270 ? -4.006 -37.188 20.658 1.00 35.41 270 ARG A CA 1
ATOM 2096 C C . ARG A 1 270 ? -4.896 -38.017 19.735 1.00 35.41 270 ARG A C 1
ATOM 2098 O O . ARG A 1 270 ? -4.750 -39.235 19.694 1.00 35.41 270 ARG A O 1
ATOM 2105 N N . VAL A 1 271 ? -5.792 -37.360 19.009 1.00 37.09 271 VAL A N 1
ATOM 2106 C CA . VAL A 1 271 ? -6.545 -37.968 17.910 1.00 37.09 271 VAL A CA 1
ATOM 2107 C C . VAL A 1 271 ? -5.716 -37.775 16.639 1.00 37.09 271 VAL A C 1
ATOM 2109 O O . VAL A 1 271 ? -5.396 -36.646 16.270 1.00 37.09 271 VAL A O 1
ATOM 2112 N N . HIS A 1 272 ? -5.301 -38.878 16.016 1.00 32.56 272 HIS A N 1
ATOM 2113 C CA . HIS A 1 272 ? -4.729 -38.890 14.669 1.00 32.56 272 HIS A CA 1
ATOM 2114 C C . HIS A 1 272 ? -5.871 -38.863 13.649 1.00 32.56 272 HIS A C 1
ATOM 2116 O O . HIS A 1 272 ? -6.755 -39.714 13.710 1.00 32.56 272 HIS A O 1
ATOM 2122 N N . TYR A 1 273 ? -5.826 -37.922 12.707 1.00 32.44 273 TYR A N 1
ATOM 2123 C CA . TYR A 1 273 ? -6.632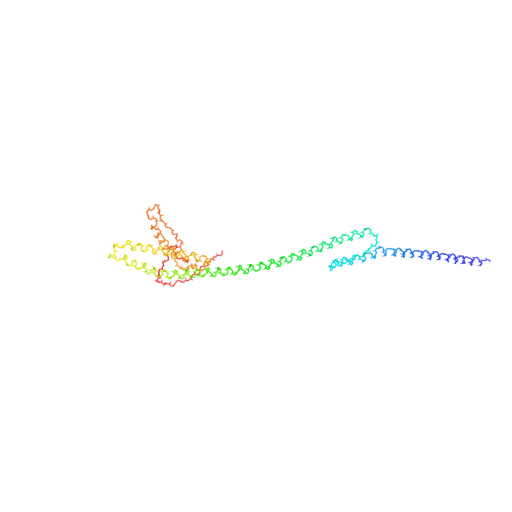 -37.977 11.488 1.00 32.44 273 TYR A CA 1
ATOM 2124 C C . TYR A 1 273 ? -5.896 -38.817 10.430 1.00 32.44 273 TYR A C 1
ATOM 2126 O O . TYR A 1 273 ? -4.695 -38.596 10.242 1.00 32.44 273 TYR A O 1
ATOM 2134 N N . PRO A 1 274 ? -6.560 -39.775 9.757 1.00 43.22 274 PRO A N 1
ATOM 2135 C CA . PRO A 1 274 ? -6.012 -40.408 8.566 1.00 43.22 274 PRO A CA 1
ATOM 2136 C C . PRO A 1 274 ? -6.113 -39.458 7.361 1.00 43.22 274 PRO A C 1
ATOM 2138 O O . PRO A 1 274 ? -6.980 -38.585 7.326 1.00 43.22 274 PRO A O 1
ATOM 2141 N N . ALA A 1 275 ? -5.168 -39.631 6.435 1.00 52.28 275 ALA A N 1
ATOM 2142 C CA . ALA A 1 275 ? -4.977 -38.841 5.219 1.00 52.28 275 ALA A CA 1
ATOM 2143 C C . ALA A 1 275 ? -6.107 -39.001 4.192 1.00 52.28 275 ALA A C 1
ATOM 2145 O O . ALA A 1 275 ? -6.715 -40.097 4.155 1.00 52.28 275 ALA A O 1
#

InterPro domains:
  IPR003660 HAMP domain [PF00672] (42-93)
  IPR003660 HAMP domain [PS50885] (44-100)
  IPR003660 HAMP domain [SM00304] (44-97)
  IPR003661 Signal transduction histidine kinase, dimerisation/phosphoacceptor domain [PF00512] (133-198)
  IPR003661 Signal transduction histidine kinase, dimerisation/phosphoacceptor domain [SM00388] (133-198)
  IPR003661 Signal transduction histidine kinase, dimerisation/phosphoacceptor domain [cd00082] (131-193)
  IPR005467 Histidine kinase domain [PS50109] (140-249)
  IPR036097 Signal transduction histidine kinase, dimerisation/phosphoacceptor domain superfamily [SSF47384] (116-198)